Protein AF-A0A1Y3XZ11-F1 (afdb_monomer_lite)

Sequence (233 aa):
MKPHDLPCCIVEDLLPNYIEHLTSQDSDEKIKSHLNHCEHCQKKLLQLQAPIQPVGEPSLNTDAAAVAFFRKAKRKTLWQIWCSVGITLLVCALTVYAVILHQLPFHFTVENLYRLSDGSIYFELQAVAPESNISSISYHDGFGHNDSDYSIHMGYSLYTLLQAKSGAKDTEKRYAFTIPTEIVNQISSSGQLVYRQSQETLVIWDGECTLPAAPESIELQASATASPFSVIG

Secondary structure (DSSP, 8-state):
--S----HHHHHHHHHHHHTT-S-HHHHHHHHHHHHH-HHHHHHHHHHHS---------THHHHHHHHHHHHHHHHHHHHHHHHHHHHHHHHHHHHHHHHHHT----EEEEEEEE-TTS-EEEEEEESS--TT---EEEEEEE-TTSS-EEEEEEE-HHHHHT--TT------EEEEEE-HHHHHHHTTT--EEEEETTEEEEEE-SSS-PPBPPHHHHHHHHH--SSEEEE-

Structure (mmCIF, N/CA/C/O backbone):
data_AF-A0A1Y3XZ11-F1
#
_entry.id   AF-A0A1Y3XZ11-F1
#
loop_
_atom_site.group_PDB
_atom_site.id
_atom_site.type_symbol
_atom_site.label_atom_id
_atom_site.label_alt_id
_atom_site.label_comp_id
_atom_site.label_asym_id
_atom_site.label_entity_id
_atom_site.label_seq_id
_atom_site.pdbx_PDB_ins_code
_atom_site.Cartn_x
_atom_site.Cartn_y
_atom_site.Cartn_z
_atom_site.occupancy
_atom_site.B_iso_or_equiv
_atom_site.auth_seq_id
_atom_site.auth_comp_id
_atom_site.auth_asym_id
_atom_site.auth_atom_id
_atom_site.pdbx_PDB_model_num
ATOM 1 N N . MET A 1 1 ? -58.959 12.828 110.793 1.00 44.97 1 MET A N 1
ATOM 2 C CA . MET A 1 1 ? -57.699 12.723 110.029 1.00 44.97 1 MET A CA 1
ATOM 3 C C . MET A 1 1 ? -56.851 11.619 110.630 1.00 44.97 1 MET A C 1
ATOM 5 O O . MET A 1 1 ? -56.558 11.701 111.816 1.00 44.97 1 MET A O 1
ATOM 9 N N . LYS A 1 2 ? -56.473 10.603 109.846 1.00 43.41 2 LYS A N 1
ATOM 10 C CA . LYS A 1 2 ? -55.315 9.768 110.185 1.00 43.41 2 LYS A CA 1
ATOM 11 C C . LYS A 1 2 ? -54.100 10.403 109.501 1.00 43.41 2 LYS A C 1
ATOM 13 O O . LYS A 1 2 ? -54.183 10.651 108.299 1.00 43.41 2 LYS A O 1
ATOM 18 N N . PRO A 1 3 ? -53.052 10.773 110.247 1.00 49.38 3 PRO A N 1
ATOM 19 C CA . PRO A 1 3 ? -51.856 11.351 109.667 1.00 49.38 3 PRO A CA 1
ATOM 20 C C . PRO A 1 3 ? -51.045 10.216 109.029 1.00 49.38 3 PRO A C 1
ATOM 22 O O . PRO A 1 3 ? -50.999 9.119 109.579 1.00 49.38 3 PRO A O 1
ATOM 25 N N . HIS A 1 4 ? -50.399 10.504 107.901 1.00 53.75 4 HIS A N 1
ATOM 26 C CA . HIS A 1 4 ? -49.436 9.630 107.210 1.00 53.75 4 HIS A CA 1
ATOM 27 C C . HIS A 1 4 ? -50.004 8.582 106.241 1.00 53.75 4 HIS A C 1
ATOM 29 O O . HIS A 1 4 ? -49.643 7.413 106.313 1.00 53.75 4 HIS A O 1
ATOM 35 N N . ASP A 1 5 ? -50.796 9.017 105.262 1.00 66.25 5 ASP A N 1
ATOM 36 C CA . ASP A 1 5 ? -50.870 8.300 103.984 1.00 66.25 5 ASP A CA 1
ATOM 37 C C . ASP A 1 5 ? -50.518 9.290 102.865 1.00 66.25 5 ASP A C 1
ATOM 39 O O . ASP A 1 5 ? -51.101 10.378 102.799 1.00 66.25 5 ASP A O 1
ATOM 43 N N . LEU A 1 6 ? -49.489 8.993 102.064 1.00 73.00 6 LEU A N 1
ATOM 44 C CA . LEU A 1 6 ? -49.119 9.861 100.942 1.00 73.00 6 LEU A CA 1
ATOM 45 C C . LEU A 1 6 ? -50.200 9.778 99.859 1.00 73.00 6 LEU A C 1
ATOM 47 O O . LEU A 1 6 ? -50.715 8.694 99.591 1.00 73.00 6 LEU A O 1
ATOM 51 N N . PRO A 1 7 ? -50.533 10.890 99.187 1.00 82.38 7 PRO A N 1
ATOM 52 C CA . PRO A 1 7 ? -51.416 10.828 98.033 1.00 82.38 7 PRO A CA 1
ATOM 53 C C . PRO A 1 7 ? -50.726 10.068 96.888 1.00 82.38 7 PRO A C 1
ATOM 55 O O . PRO A 1 7 ? -49.531 10.256 96.646 1.00 82.38 7 PRO A O 1
ATOM 58 N N . CYS A 1 8 ? -51.481 9.240 96.157 1.00 83.50 8 CYS A N 1
ATOM 59 C CA . CYS A 1 8 ? -50.936 8.369 95.109 1.00 83.50 8 CYS A CA 1
ATOM 60 C C . CYS A 1 8 ? -50.124 9.126 94.049 1.00 83.50 8 CYS A C 1
ATOM 62 O O . CYS A 1 8 ? -49.121 8.601 93.585 1.00 83.50 8 CYS A O 1
ATOM 64 N N . CYS A 1 9 ? -50.506 10.362 93.701 1.00 82.56 9 CYS A N 1
ATOM 65 C CA . CYS A 1 9 ? -49.757 11.184 92.744 1.00 82.56 9 CYS A CA 1
ATOM 66 C C . CYS A 1 9 ? -48.307 11.429 93.185 1.00 82.56 9 CYS A C 1
ATOM 68 O O . CYS A 1 9 ? -47.393 11.283 92.385 1.00 82.56 9 CYS A O 1
ATOM 70 N N . ILE A 1 10 ? -48.085 11.713 94.473 1.00 84.81 10 ILE A N 1
ATOM 71 C CA . ILE A 1 10 ? -46.736 11.927 95.008 1.00 84.81 10 ILE A CA 1
ATOM 72 C C . ILE A 1 10 ? -45.958 10.610 95.026 1.00 84.81 10 ILE A C 1
ATOM 74 O O . ILE A 1 10 ? -44.771 10.594 94.721 1.00 84.81 10 ILE A O 1
ATOM 78 N N . VAL A 1 11 ? -46.612 9.496 95.365 1.00 85.19 11 VAL A N 1
ATOM 79 C CA . VAL A 1 11 ? -45.953 8.182 95.352 1.00 85.19 11 VAL A CA 1
ATOM 80 C C . VAL A 1 11 ? -45.507 7.825 93.939 1.00 85.19 11 VAL A C 1
ATOM 82 O O . VAL A 1 11 ? -44.370 7.410 93.763 1.00 85.19 11 VAL A O 1
ATOM 85 N N . GLU A 1 12 ? -46.356 8.033 92.936 1.00 84.94 12 GLU A N 1
ATOM 86 C CA . GLU A 1 12 ? -46.049 7.749 91.532 1.00 84.94 12 GLU A CA 1
ATOM 87 C C . GLU A 1 12 ? -44.876 8.558 90.986 1.00 84.94 12 GLU A C 1
ATOM 89 O O . GLU A 1 12 ? -44.028 7.986 90.303 1.00 84.94 12 GLU A O 1
ATOM 94 N N . ASP A 1 13 ? -44.794 9.842 91.331 1.00 85.31 13 ASP A N 1
ATOM 95 C CA . ASP A 1 13 ? -43.676 10.705 90.937 1.00 85.31 13 ASP A CA 1
ATOM 96 C C . ASP A 1 13 ? -42.357 10.276 91.604 1.00 85.31 13 ASP A C 1
ATOM 98 O O . ASP A 1 13 ? -41.277 10.434 91.035 1.00 85.31 13 ASP A O 1
ATOM 102 N N . LEU A 1 14 ? -42.433 9.704 92.811 1.00 87.69 14 LEU A N 1
ATOM 103 C CA . LEU A 1 14 ? -41.272 9.227 93.563 1.00 87.69 14 LEU A CA 1
ATOM 104 C C . LEU A 1 14 ? -40.892 7.770 93.254 1.00 87.69 14 LEU A C 1
ATOM 106 O O . LEU A 1 14 ? -39.789 7.362 93.614 1.00 87.69 14 LEU A O 1
ATOM 110 N N . LEU A 1 15 ? -41.748 6.991 92.579 1.00 88.12 15 LEU A N 1
ATOM 111 C CA . LEU A 1 15 ? -41.496 5.578 92.263 1.00 88.12 15 LEU A CA 1
ATOM 112 C C . LEU A 1 15 ? -40.193 5.339 91.477 1.00 88.12 15 LEU A C 1
ATOM 114 O O . LEU A 1 15 ? -39.473 4.413 91.853 1.00 88.12 15 LEU A O 1
ATOM 118 N N . PRO A 1 16 ? -39.845 6.128 90.436 1.00 83.62 16 PRO A N 1
ATOM 119 C CA . PRO A 1 16 ? -38.575 5.956 89.729 1.00 83.62 16 PRO A CA 1
ATOM 120 C C . PRO A 1 16 ? -37.370 6.126 90.662 1.00 83.62 16 PRO A C 1
ATOM 122 O O . PRO A 1 16 ? -36.513 5.251 90.728 1.00 83.62 16 PRO A O 1
ATOM 125 N N . ASN A 1 17 ? -37.369 7.190 91.474 1.00 85.50 17 ASN A N 1
ATOM 126 C CA . ASN A 1 17 ? -36.301 7.460 92.444 1.00 85.50 17 ASN A CA 1
ATOM 127 C C . ASN A 1 17 ? -36.226 6.381 93.537 1.00 85.50 17 ASN A C 1
ATOM 129 O O . ASN A 1 17 ? -35.138 6.037 93.990 1.00 85.50 17 ASN A O 1
ATOM 133 N N . TYR A 1 18 ? -37.372 5.833 93.953 1.00 85.56 18 TYR A N 1
ATOM 134 C CA . TYR A 1 18 ? -37.452 4.736 94.919 1.00 85.56 18 TYR A CA 1
ATOM 135 C C . TYR A 1 18 ? -36.847 3.432 94.371 1.00 85.56 18 TYR A C 1
ATOM 137 O O . TYR A 1 18 ? -36.130 2.742 95.094 1.00 85.56 18 TYR A O 1
ATOM 145 N N . ILE A 1 19 ? -37.083 3.103 93.092 1.00 84.38 19 ILE A N 1
ATOM 146 C CA . ILE A 1 19 ? -36.477 1.933 92.421 1.00 84.38 19 ILE A CA 1
ATOM 147 C C . ILE A 1 19 ? -34.955 2.095 92.300 1.00 84.38 19 ILE A C 1
ATOM 149 O O . ILE A 1 19 ? -34.222 1.120 92.446 1.00 84.38 19 ILE A O 1
ATOM 153 N N . GLU A 1 20 ? -34.481 3.321 92.082 1.00 82.12 20 GLU A N 1
ATOM 154 C CA . GLU A 1 20 ? -33.054 3.654 92.006 1.00 82.12 20 GLU A CA 1
ATOM 155 C C . GLU A 1 20 ? -32.392 3.854 93.387 1.00 82.12 20 GLU A C 1
ATOM 157 O O . GLU A 1 20 ? -31.204 4.164 93.459 1.00 82.12 20 GLU A O 1
ATOM 162 N N . HIS A 1 21 ? -33.130 3.654 94.490 1.00 82.25 21 HIS A N 1
ATOM 163 C CA . HIS A 1 21 ? -32.672 3.874 95.870 1.00 82.25 21 HIS A CA 1
ATOM 164 C C . HIS A 1 21 ? -32.135 5.295 96.141 1.00 82.25 21 HIS A C 1
ATOM 166 O O . HIS A 1 21 ? -31.231 5.492 96.954 1.00 82.25 21 HIS A O 1
ATOM 172 N N . LEU A 1 22 ? -32.710 6.300 95.476 1.00 84.12 22 LEU A N 1
ATOM 173 C CA . LEU A 1 22 ? -32.352 7.719 95.598 1.00 84.12 22 LEU A CA 1
ATOM 174 C C . LEU A 1 22 ? -33.277 8.501 96.549 1.00 84.12 22 LEU A C 1
ATOM 176 O O . LEU A 1 22 ? -33.222 9.729 96.625 1.00 84.12 22 LEU A O 1
ATOM 180 N N . THR A 1 23 ? -34.140 7.803 97.281 1.00 83.50 23 THR A N 1
ATOM 181 C CA . THR A 1 23 ? -35.057 8.354 98.284 1.00 83.50 23 THR A CA 1
ATOM 182 C C . THR A 1 23 ? -34.459 8.284 99.695 1.00 83.50 23 THR A C 1
ATOM 184 O O . THR A 1 23 ? -33.619 7.443 100.007 1.00 83.50 23 THR A O 1
ATOM 187 N N . SER A 1 24 ? -34.862 9.203 100.580 1.00 84.81 24 SER A N 1
ATOM 188 C CA . SER A 1 24 ? -34.434 9.170 101.986 1.00 84.81 24 SER A CA 1
ATOM 189 C C . SER A 1 24 ? -35.148 8.058 102.760 1.00 84.81 24 SER A C 1
ATOM 191 O O . SER A 1 24 ? -36.279 7.700 102.437 1.00 84.81 24 SER A O 1
ATOM 193 N N . GLN A 1 25 ? -34.539 7.570 103.845 1.00 81.25 25 GLN A N 1
ATOM 194 C CA . GLN A 1 25 ? -35.100 6.486 104.663 1.00 81.25 25 GLN A CA 1
ATOM 195 C C . GLN A 1 25 ? -36.514 6.796 105.206 1.00 81.25 25 GLN A C 1
ATOM 197 O O . GLN A 1 25 ? -37.379 5.925 105.197 1.00 81.25 25 GLN A O 1
ATOM 202 N N . ASP A 1 26 ? -36.781 8.047 105.604 1.00 79.88 26 ASP A N 1
ATOM 203 C CA . ASP A 1 26 ? -38.117 8.487 106.050 1.00 79.88 26 ASP A CA 1
ATOM 204 C C . ASP A 1 26 ? -39.149 8.499 104.902 1.00 79.88 26 ASP A C 1
ATOM 206 O O . ASP A 1 26 ? -40.338 8.264 105.115 1.00 79.88 26 ASP A O 1
ATOM 210 N N . SER A 1 27 ? -38.712 8.737 103.662 1.00 80.31 27 SER A N 1
ATOM 211 C CA . SER A 1 27 ? -39.588 8.673 102.483 1.00 80.31 27 SER A CA 1
ATOM 212 C C . SER A 1 27 ? -39.868 7.223 102.078 1.00 80.31 27 SER A C 1
ATOM 214 O O . SER A 1 27 ? -41.007 6.886 101.756 1.00 80.31 27 SER A O 1
ATOM 216 N N . ASP A 1 28 ? -3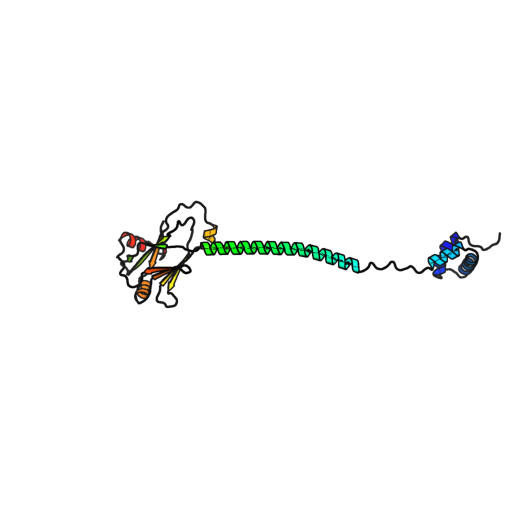8.863 6.349 102.170 1.00 83.94 28 ASP A N 1
ATOM 217 C CA . ASP A 1 28 ? -38.968 4.917 101.869 1.00 83.94 28 ASP A CA 1
ATOM 218 C C . ASP A 1 28 ? -39.998 4.2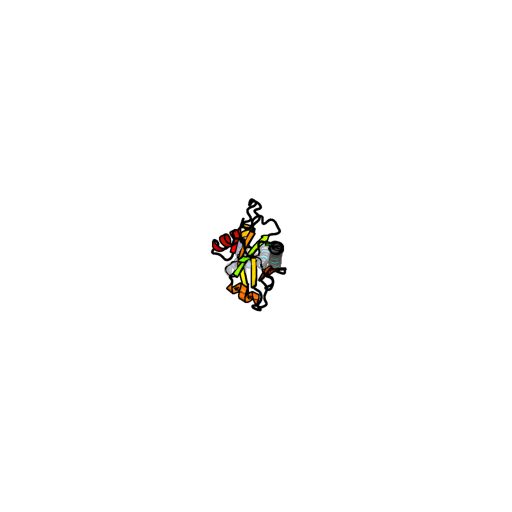02 102.736 1.00 83.94 28 ASP A C 1
ATOM 220 O O . ASP A 1 28 ? -40.804 3.421 102.228 1.00 83.94 28 ASP A O 1
ATOM 224 N N . GLU A 1 29 ? -39.985 4.448 104.048 1.00 83.88 29 GLU A N 1
ATOM 225 C CA . GLU A 1 29 ? -40.930 3.821 104.977 1.00 83.88 29 GLU A CA 1
ATOM 226 C C . GLU A 1 29 ? -42.375 4.196 104.638 1.00 83.88 29 GLU A C 1
ATOM 228 O O . GLU A 1 29 ? -43.272 3.347 104.643 1.00 83.88 29 GLU A O 1
ATOM 233 N N . LYS A 1 30 ? -42.596 5.456 104.255 1.00 84.12 30 LYS A N 1
ATOM 234 C CA . LYS A 1 30 ? -43.923 5.952 103.897 1.00 84.12 30 LYS A CA 1
ATOM 235 C C . LYS A 1 30 ? -44.385 5.436 102.529 1.00 84.12 30 LYS A C 1
ATOM 237 O O . LYS A 1 30 ? -45.546 5.051 102.394 1.00 84.12 30 LYS A O 1
ATOM 242 N N . ILE A 1 31 ? -43.486 5.350 101.544 1.00 85.06 31 ILE A N 1
ATOM 243 C CA . ILE A 1 31 ? -43.769 4.746 100.230 1.00 85.06 31 ILE A CA 1
ATOM 244 C C . ILE A 1 31 ? -44.104 3.254 100.386 1.00 85.06 31 ILE A C 1
ATOM 246 O O . ILE A 1 31 ? -45.101 2.792 99.833 1.00 85.06 31 ILE A O 1
ATOM 250 N N . LYS A 1 32 ? -43.345 2.503 101.199 1.00 84.12 32 LYS A N 1
ATOM 251 C CA . LYS A 1 32 ? -43.622 1.084 101.503 1.00 84.12 32 LYS A CA 1
ATOM 252 C C . LYS A 1 32 ? -44.980 0.890 102.171 1.00 84.12 32 LYS A C 1
ATOM 254 O O . LYS A 1 32 ? -45.730 -0.002 101.780 1.00 84.12 32 LYS A O 1
ATOM 259 N N . SER A 1 33 ? -45.313 1.735 103.148 1.00 82.62 33 SER A N 1
ATOM 260 C CA . SER A 1 33 ? -46.621 1.703 103.810 1.00 82.62 33 SER A CA 1
ATOM 261 C C . SER A 1 33 ? -47.768 1.902 102.810 1.00 82.62 33 SER A C 1
ATOM 263 O O . SER A 1 33 ? -48.748 1.157 102.844 1.00 82.62 33 SER A O 1
ATOM 265 N N . HIS A 1 34 ? -47.617 2.841 101.870 1.00 85.81 34 HIS A N 1
ATOM 266 C CA . HIS A 1 34 ? -48.613 3.100 100.831 1.00 85.81 34 HIS A CA 1
ATOM 267 C C . HIS A 1 34 ? -48.734 1.944 99.824 1.00 85.81 34 HIS A C 1
ATOM 269 O O . HIS A 1 34 ? -49.839 1.515 99.495 1.00 85.81 34 HIS A O 1
ATOM 275 N N . LEU A 1 35 ? -47.608 1.385 99.367 1.00 84.12 35 LEU A N 1
ATOM 276 C CA . LEU A 1 35 ? -47.582 0.250 98.436 1.00 84.12 35 LEU A CA 1
ATOM 277 C C . LEU A 1 35 ? -48.252 -1.009 99.005 1.00 84.12 35 LEU A C 1
ATOM 279 O O . LEU A 1 35 ? -48.844 -1.768 98.243 1.00 84.12 35 LEU A O 1
ATOM 283 N N . ASN A 1 36 ? -48.212 -1.206 100.326 1.00 82.56 36 ASN A N 1
ATOM 284 C CA . ASN A 1 36 ? -48.898 -2.321 100.987 1.00 82.56 36 ASN A CA 1
ATOM 285 C C . ASN A 1 36 ? -50.432 -2.206 100.954 1.00 82.56 36 ASN A C 1
ATOM 287 O O . ASN A 1 36 ? -51.114 -3.218 101.094 1.00 82.56 36 ASN A O 1
ATOM 291 N N . HIS A 1 37 ? -50.976 -0.996 100.789 1.00 78.75 37 HIS A N 1
ATOM 292 C CA . HIS A 1 37 ? -52.419 -0.738 100.846 1.00 78.75 37 HIS A CA 1
ATOM 293 C C . HIS A 1 37 ? -53.011 -0.257 99.508 1.00 78.75 37 HIS A C 1
ATOM 295 O O . HIS A 1 37 ? -54.232 -0.168 99.384 1.00 78.75 37 HIS A O 1
ATOM 301 N N . CYS A 1 38 ? -52.177 0.033 98.501 1.00 84.38 38 CYS A N 1
ATOM 302 C CA . CYS A 1 38 ? -52.597 0.581 97.211 1.00 84.38 38 CYS A CA 1
ATOM 303 C C . CYS A 1 38 ? -52.162 -0.300 96.026 1.00 84.38 38 CYS A C 1
ATOM 305 O O . CYS A 1 38 ? -51.030 -0.224 95.541 1.00 84.38 38 CYS A O 1
ATOM 307 N N . GLU A 1 39 ? -53.104 -1.079 95.482 1.00 81.06 39 GLU A N 1
ATOM 308 C CA . GLU A 1 39 ? -52.868 -1.942 94.311 1.00 81.06 39 GLU A CA 1
ATOM 309 C C . GLU A 1 39 ? -52.471 -1.161 93.045 1.00 81.06 39 GLU A C 1
ATOM 311 O O . GLU A 1 39 ? -51.768 -1.681 92.175 1.00 81.06 39 GLU A O 1
ATOM 316 N N . HIS A 1 40 ? -52.916 0.094 92.916 1.00 82.69 40 HIS A N 1
ATOM 317 C CA . HIS A 1 40 ? -52.613 0.937 91.756 1.00 82.69 40 HIS A CA 1
ATOM 318 C C . HIS A 1 40 ? -51.114 1.255 91.670 1.00 82.69 40 HIS A C 1
ATOM 320 O O . HIS A 1 40 ? -50.475 1.025 90.640 1.00 82.69 40 HIS A O 1
ATOM 326 N N . CYS A 1 41 ? -50.535 1.729 92.775 1.00 83.50 41 CYS A N 1
ATOM 327 C CA . CYS A 1 41 ? -49.113 2.051 92.855 1.00 83.50 41 CYS A CA 1
ATOM 328 C C . CYS A 1 41 ? -48.243 0.78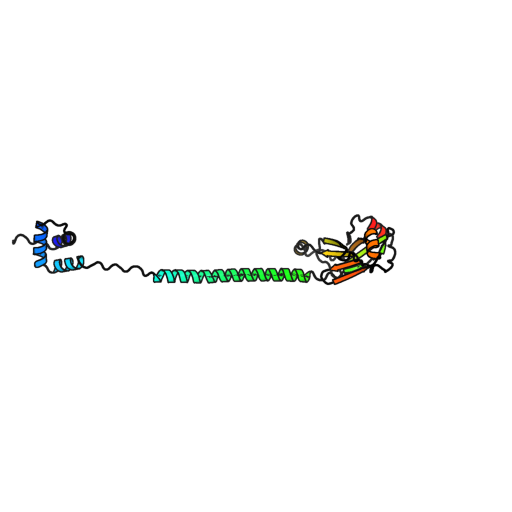8 92.767 1.00 83.50 41 CYS A C 1
ATOM 330 O O . CYS A 1 41 ? -47.176 0.827 92.156 1.00 83.50 41 CYS A O 1
ATOM 332 N N . GLN A 1 42 ? -48.722 -0.354 93.277 1.00 82.81 42 GLN A N 1
ATOM 333 C CA . GLN A 1 42 ? -48.033 -1.640 93.143 1.00 82.81 42 GLN A CA 1
ATOM 334 C C . GLN A 1 42 ? -47.916 -2.092 91.676 1.00 82.81 42 GLN A C 1
ATOM 336 O O . GLN A 1 42 ? -46.847 -2.519 91.241 1.00 82.81 42 GLN A O 1
ATOM 341 N N . LYS A 1 43 ? -48.988 -1.951 90.882 1.00 82.81 43 LYS A N 1
ATOM 342 C CA . LYS A 1 43 ? -48.960 -2.268 89.442 1.00 82.81 43 LYS A CA 1
ATOM 343 C C . LYS A 1 43 ? -47.989 -1.373 88.674 1.00 82.81 43 LYS A C 1
ATOM 345 O O . LYS A 1 43 ? -47.264 -1.874 87.819 1.00 82.81 43 LYS A O 1
ATOM 350 N N . LYS A 1 44 ? -47.938 -0.074 88.991 1.00 82.00 44 LYS A N 1
ATOM 351 C CA . LYS A 1 44 ? -46.977 0.858 88.376 1.00 82.00 44 LYS A CA 1
ATOM 352 C C . LYS A 1 44 ? -45.532 0.515 88.726 1.00 82.00 44 LYS A C 1
ATOM 354 O O . LYS A 1 44 ? -44.689 0.509 87.837 1.00 82.00 44 LYS A O 1
ATOM 359 N N . LEU A 1 45 ? -45.255 0.155 89.979 1.00 83.19 45 LEU A N 1
ATOM 360 C CA . LEU A 1 45 ? -43.927 -0.303 90.389 1.00 83.19 45 LEU A CA 1
ATOM 361 C C . LEU A 1 45 ? -43.489 -1.545 89.594 1.00 83.19 45 LEU A C 1
ATOM 363 O O . LEU A 1 45 ? -42.366 -1.579 89.105 1.00 83.19 45 LEU A O 1
ATOM 367 N N . LEU A 1 46 ? -44.383 -2.516 89.376 1.00 80.00 46 LEU A N 1
ATOM 368 C CA . LEU A 1 46 ? -44.090 -3.697 88.553 1.00 80.00 46 LEU A CA 1
ATOM 369 C C . LEU A 1 46 ? -43.849 -3.359 87.075 1.00 80.00 46 LEU A C 1
ATOM 371 O O . LEU A 1 46 ? -42.998 -3.978 86.445 1.00 80.00 46 LEU A O 1
ATOM 375 N N . GLN A 1 47 ? -44.571 -2.384 86.516 1.00 79.81 47 GLN A N 1
ATOM 376 C CA . GLN A 1 47 ? -44.344 -1.916 85.143 1.00 79.81 47 GLN A CA 1
ATOM 377 C C . GLN A 1 47 ? -42.990 -1.217 84.986 1.00 79.81 47 GLN A C 1
ATOM 379 O O . GLN A 1 47 ? -42.334 -1.400 83.966 1.00 79.81 47 GLN A O 1
ATOM 384 N N . LEU A 1 48 ? -42.571 -0.445 85.991 1.00 76.62 48 LEU A N 1
ATOM 385 C CA . LEU A 1 48 ? -41.278 0.243 86.002 1.00 76.62 48 LEU A CA 1
ATOM 386 C C . LEU A 1 48 ? -40.106 -0.717 86.267 1.00 76.62 48 LEU A C 1
ATOM 388 O O . LEU A 1 48 ? -39.017 -0.505 85.746 1.00 76.62 48 LEU A O 1
ATOM 392 N N . GLN A 1 49 ? -40.324 -1.778 87.050 1.00 73.94 49 GLN A N 1
ATOM 393 C CA . GLN A 1 49 ? -39.335 -2.835 87.305 1.00 73.94 49 GLN A CA 1
ATOM 394 C C . GLN A 1 49 ? -39.278 -3.900 86.203 1.00 73.94 49 GLN A C 1
ATOM 396 O O . GLN A 1 49 ? -38.368 -4.732 86.203 1.00 73.94 49 GLN A O 1
ATOM 401 N N . ALA A 1 50 ? -40.242 -3.910 85.277 1.00 68.38 50 ALA A N 1
ATOM 402 C CA . ALA A 1 50 ? -40.214 -4.819 84.146 1.00 68.38 50 ALA A CA 1
ATOM 403 C C . ALA A 1 50 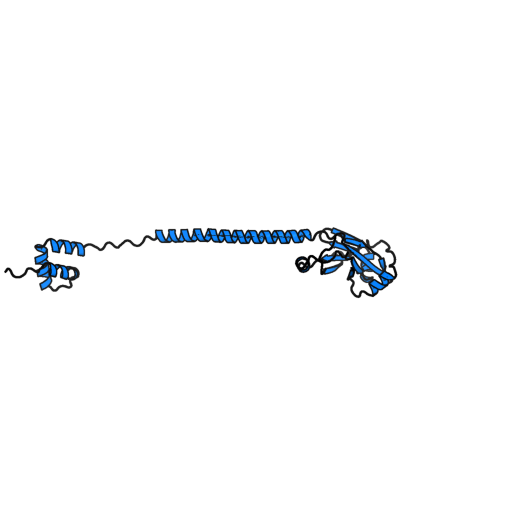? -38.963 -4.518 83.300 1.00 68.38 50 ALA A C 1
ATOM 405 O O . ALA A 1 50 ? -38.785 -3.376 82.871 1.00 68.38 50 ALA A O 1
ATOM 406 N N . PRO A 1 51 ? -38.095 -5.514 83.038 1.00 57.03 51 PRO A N 1
ATOM 407 C CA . PRO A 1 51 ? -36.944 -5.327 82.172 1.00 57.03 51 PRO A CA 1
ATOM 408 C C . PRO A 1 51 ? -37.403 -4.759 80.832 1.00 57.03 51 PRO A C 1
ATOM 410 O O . PRO A 1 51 ? -38.248 -5.356 80.158 1.00 57.03 51 PRO A O 1
ATOM 413 N N . ILE A 1 52 ? -36.848 -3.609 80.452 1.00 52.78 52 ILE A N 1
ATOM 414 C CA . ILE A 1 52 ? -37.004 -3.058 79.110 1.00 52.78 52 ILE A CA 1
ATOM 415 C C . ILE A 1 52 ? -36.487 -4.140 78.164 1.00 52.78 52 ILE A C 1
ATOM 417 O O . ILE A 1 52 ? -35.286 -4.405 78.113 1.00 52.78 52 ILE A O 1
ATOM 421 N N . GLN A 1 53 ? -37.394 -4.819 77.459 1.00 43.84 53 GLN A N 1
ATOM 422 C CA . GLN A 1 53 ? -36.989 -5.723 76.393 1.00 43.84 53 GLN A CA 1
ATOM 423 C C . GLN A 1 53 ? -36.212 -4.872 75.386 1.00 43.84 53 GLN A C 1
ATOM 425 O O . GLN A 1 53 ? -36.760 -3.864 74.925 1.00 43.84 53 GLN A O 1
ATOM 430 N N . PRO A 1 54 ? -34.950 -5.207 75.066 1.00 43.62 54 PRO A N 1
ATOM 431 C CA . PRO A 1 54 ? -34.237 -4.480 74.037 1.00 43.62 54 PRO A CA 1
ATOM 432 C C . PRO A 1 54 ? -35.057 -4.627 72.759 1.00 43.62 54 PRO A C 1
ATOM 434 O O . PRO A 1 54 ? -35.319 -5.740 72.300 1.00 43.62 54 PRO A O 1
ATOM 437 N N . VAL A 1 55 ? -35.521 -3.494 72.230 1.00 45.44 55 VAL A N 1
ATOM 438 C CA . VAL A 1 55 ? -36.076 -3.416 70.881 1.00 45.44 55 VAL A CA 1
ATOM 439 C C . VAL A 1 55 ? -35.037 -4.071 69.983 1.00 45.44 55 VAL A C 1
ATOM 441 O O . VAL A 1 55 ? -33.904 -3.596 69.910 1.00 45.44 55 VAL A O 1
ATOM 444 N N . GLY A 1 56 ? -35.409 -5.224 69.424 1.00 40.75 56 GLY A N 1
ATOM 445 C CA . GLY A 1 56 ? -34.507 -6.096 68.691 1.00 40.75 56 GLY A CA 1
ATOM 446 C C . GLY A 1 56 ? -33.694 -5.302 67.682 1.00 40.75 56 GLY A C 1
ATOM 447 O O . GLY A 1 56 ? -34.236 -4.480 66.940 1.00 40.75 56 GLY A O 1
ATOM 448 N N . GLU A 1 57 ? -32.389 -5.546 67.692 1.00 44.12 57 GLU A N 1
ATOM 449 C CA . GLU A 1 57 ? -31.459 -5.041 66.695 1.00 44.12 57 GLU A CA 1
ATOM 450 C C . GLU A 1 57 ? -32.062 -5.216 65.289 1.00 44.12 57 GLU A C 1
ATOM 452 O O . GLU A 1 57 ? -32.613 -6.284 64.988 1.00 44.12 57 GLU A O 1
ATOM 457 N N . PRO A 1 58 ? -31.998 -4.200 64.409 1.00 42.81 58 PRO A N 1
ATOM 458 C CA . PRO A 1 58 ? -32.468 -4.353 63.043 1.00 42.81 58 PRO A CA 1
ATOM 459 C C . PRO A 1 58 ? -31.673 -5.485 62.391 1.00 42.81 58 PRO A C 1
ATOM 461 O O . PRO A 1 58 ? -30.454 -5.428 62.249 1.00 42.81 58 PRO A O 1
ATOM 464 N N . SER A 1 59 ? -32.378 -6.553 62.026 1.00 43.19 59 SER A N 1
ATOM 465 C CA . SER A 1 59 ? -31.788 -7.768 61.482 1.00 43.19 59 SER A CA 1
ATOM 466 C C . SER A 1 59 ? -30.896 -7.466 60.270 1.00 43.19 59 SER A C 1
ATOM 468 O O . SER A 1 59 ? -31.380 -6.984 59.240 1.00 43.19 59 SER A O 1
ATOM 470 N N . LEU A 1 60 ? -29.619 -7.854 60.369 1.00 48.22 60 LEU A N 1
ATOM 471 C CA . LEU A 1 60 ? -28.566 -7.837 59.334 1.00 48.22 60 LEU A CA 1
ATOM 472 C C . LEU A 1 60 ? -28.968 -8.441 57.967 1.00 48.22 60 LEU A C 1
ATOM 474 O O . LEU A 1 60 ? -28.272 -8.257 56.969 1.00 48.22 60 LEU A O 1
ATOM 478 N N . ASN A 1 61 ? -30.096 -9.150 57.887 1.00 50.09 61 ASN A N 1
ATOM 479 C CA . ASN A 1 61 ? -30.606 -9.749 56.651 1.00 50.09 61 ASN A CA 1
ATOM 480 C C . ASN A 1 61 ? -31.157 -8.724 55.642 1.00 50.09 61 ASN A C 1
ATOM 482 O O . ASN A 1 61 ? -31.176 -8.997 54.440 1.00 50.09 61 ASN A O 1
ATOM 486 N N . THR A 1 62 ? -31.578 -7.543 56.097 1.00 51.91 62 THR A N 1
ATOM 487 C CA . THR A 1 62 ? -32.216 -6.535 55.230 1.00 51.91 62 THR A CA 1
ATOM 488 C C . THR A 1 62 ? -31.191 -5.782 54.374 1.00 51.91 62 THR A C 1
ATOM 490 O O . THR A 1 62 ? -31.427 -5.545 53.186 1.00 51.91 62 THR A O 1
ATOM 493 N N . ASP A 1 63 ? -30.005 -5.510 54.925 1.00 54.19 63 ASP A N 1
ATOM 494 C CA . ASP A 1 63 ? -28.919 -4.828 54.211 1.00 54.19 63 ASP A CA 1
ATOM 495 C C . ASP A 1 63 ? -28.268 -5.717 53.146 1.00 54.19 63 ASP A C 1
ATOM 497 O O . ASP A 1 63 ? -27.997 -5.265 52.032 1.00 54.19 63 ASP A O 1
ATOM 501 N N . ALA A 1 64 ? -28.085 -7.012 53.418 1.00 54.94 64 ALA A N 1
ATOM 502 C CA . ALA A 1 64 ? -27.537 -7.945 52.432 1.00 54.94 64 ALA A CA 1
ATOM 503 C C . ALA A 1 64 ? -28.459 -8.104 51.206 1.00 54.94 64 ALA A C 1
ATOM 505 O O . ALA A 1 64 ? -27.982 -8.171 50.067 1.00 54.94 64 ALA A O 1
ATOM 506 N N . ALA A 1 65 ? -29.779 -8.119 51.422 1.00 57.09 65 ALA A N 1
ATOM 507 C CA . ALA A 1 65 ? -30.774 -8.187 50.355 1.00 57.09 65 ALA A CA 1
ATOM 508 C C . ALA A 1 65 ? -30.833 -6.887 49.534 1.00 57.09 65 ALA A C 1
ATOM 510 O O . ALA A 1 65 ? -30.853 -6.945 48.300 1.00 57.09 65 ALA A O 1
ATOM 511 N N . ALA A 1 66 ? -30.774 -5.723 50.192 1.00 56.12 66 ALA A N 1
ATOM 512 C CA . ALA A 1 66 ? -30.713 -4.425 49.523 1.00 56.12 66 ALA A CA 1
ATOM 513 C C . ALA A 1 66 ? -29.445 -4.299 48.659 1.00 56.12 66 ALA A C 1
ATOM 515 O O . ALA A 1 66 ? -29.524 -4.011 47.462 1.00 56.12 66 ALA A O 1
ATOM 516 N N . VAL A 1 67 ? -28.272 -4.629 49.211 1.00 58.84 67 VAL A N 1
ATOM 517 C CA . VAL A 1 67 ? -26.989 -4.603 48.487 1.00 58.84 67 VAL A CA 1
ATOM 518 C C . VAL A 1 67 ? -26.975 -5.605 47.323 1.00 58.84 67 VAL A C 1
ATOM 520 O O . VAL A 1 67 ? -26.470 -5.296 46.237 1.00 58.84 67 VAL A O 1
ATOM 523 N N . ALA A 1 68 ? -27.578 -6.788 47.486 1.00 58.75 68 ALA A N 1
ATOM 524 C CA . ALA A 1 68 ? -27.717 -7.761 46.403 1.00 58.75 68 ALA A CA 1
ATOM 525 C C . ALA A 1 68 ? -28.620 -7.253 45.264 1.00 58.75 68 ALA A C 1
ATOM 527 O O . ALA A 1 68 ? -28.329 -7.523 44.091 1.00 58.75 68 ALA A O 1
ATOM 528 N N . PHE A 1 69 ? -29.668 -6.488 45.584 1.00 57.69 69 PHE A N 1
ATOM 529 C CA . PHE A 1 69 ? -30.569 -5.887 44.602 1.00 57.69 69 PHE A CA 1
ATOM 530 C C . PHE A 1 69 ? -29.874 -4.778 43.799 1.00 57.69 69 PHE A C 1
ATOM 532 O O . PHE A 1 69 ? -29.891 -4.802 42.563 1.00 57.69 69 PHE A O 1
ATOM 539 N N . PHE A 1 70 ? -29.142 -3.883 44.472 1.00 57.03 70 PHE A N 1
ATOM 540 C CA . PHE A 1 70 ? -28.349 -2.842 43.805 1.00 57.03 70 PHE A CA 1
ATOM 541 C C . PHE A 1 70 ? -27.233 -3.429 42.928 1.00 57.03 70 PHE A C 1
ATOM 543 O O . PHE A 1 70 ? -26.993 -2.955 41.813 1.00 57.03 70 PHE A O 1
ATOM 550 N N . ARG A 1 71 ? -26.588 -4.516 43.372 1.00 54.91 71 ARG A N 1
ATOM 551 C CA . ARG A 1 71 ? -25.567 -5.228 42.585 1.00 54.91 71 ARG A CA 1
ATOM 552 C C . ARG A 1 71 ? -26.151 -5.892 41.335 1.00 54.91 71 ARG A C 1
ATOM 554 O O . ARG A 1 71 ? -25.489 -5.916 40.297 1.00 54.91 71 ARG A O 1
ATOM 561 N N . LYS A 1 72 ? -27.381 -6.414 41.405 1.00 57.44 72 LYS A N 1
ATOM 562 C CA . LYS A 1 72 ? -28.093 -6.995 40.250 1.00 57.44 72 LYS A CA 1
ATOM 563 C C . LYS A 1 72 ? -28.460 -5.935 39.211 1.00 57.44 72 LYS A C 1
ATOM 565 O O . LYS A 1 72 ? -28.279 -6.185 38.021 1.00 57.44 72 LYS A O 1
ATOM 570 N N . ALA A 1 73 ? -28.918 -4.762 39.650 1.00 59.00 73 ALA A N 1
ATOM 571 C CA . ALA A 1 73 ? -29.277 -3.662 38.757 1.00 59.00 73 ALA A CA 1
ATOM 572 C C . ALA A 1 73 ? -28.054 -3.124 37.991 1.00 59.00 73 ALA A C 1
ATOM 574 O O . ALA A 1 73 ? -28.081 -3.064 36.764 1.00 59.00 73 ALA A O 1
ATOM 575 N N . LYS A 1 74 ? -26.937 -2.853 38.686 1.00 57.88 74 LYS A N 1
ATOM 576 C CA . LYS A 1 74 ? -25.710 -2.348 38.040 1.00 57.88 74 LYS A CA 1
ATOM 577 C C . LYS A 1 74 ? -25.076 -3.347 37.071 1.00 57.88 74 LYS A C 1
ATOM 579 O O . LYS A 1 74 ? -24.539 -2.936 36.048 1.00 57.88 74 LYS A O 1
ATOM 584 N N . ARG A 1 75 ? -25.161 -4.657 37.341 1.00 66.69 75 ARG A N 1
ATOM 585 C CA . ARG A 1 75 ? -24.645 -5.689 36.422 1.00 66.69 75 ARG A CA 1
ATOM 586 C C . ARG A 1 75 ? -25.379 -5.706 35.086 1.00 66.69 75 ARG A C 1
ATOM 588 O O . ARG A 1 75 ? -24.718 -5.875 34.072 1.00 66.69 75 ARG A O 1
ATOM 595 N N . LYS A 1 76 ? -26.702 -5.506 35.065 1.00 70.31 76 LYS A N 1
ATOM 596 C CA . LYS A 1 76 ? -27.464 -5.451 33.806 1.00 70.31 76 LYS A CA 1
ATOM 597 C C . LYS A 1 76 ? -27.043 -4.259 32.949 1.00 70.31 76 LYS A C 1
ATOM 599 O O . LYS A 1 76 ? -26.775 -4.440 31.768 1.00 70.31 76 LYS A O 1
ATOM 604 N N . THR A 1 77 ? -26.916 -3.079 33.552 1.00 66.62 77 THR A N 1
ATOM 605 C CA . THR A 1 77 ? -26.506 -1.864 32.834 1.00 66.62 77 THR A CA 1
ATOM 606 C C . THR A 1 77 ? -25.059 -1.954 32.352 1.00 66.62 77 THR A C 1
ATOM 608 O O . THR A 1 77 ? -24.774 -1.621 31.209 1.00 66.62 77 THR A O 1
ATOM 611 N N . LEU A 1 78 ? -24.145 -2.472 33.180 1.00 71.12 78 LEU A N 1
ATOM 612 C CA . LEU A 1 78 ? -22.760 -2.702 32.764 1.00 71.12 78 LEU A CA 1
ATOM 613 C C . LEU A 1 78 ? -22.684 -3.719 31.624 1.00 71.12 78 LEU A C 1
ATOM 615 O O . LEU A 1 78 ? -21.972 -3.482 30.658 1.00 71.12 78 LEU A O 1
ATOM 619 N N . TRP A 1 79 ? -23.443 -4.814 31.689 1.00 78.12 79 TRP A N 1
ATOM 620 C CA . TRP A 1 79 ? -23.468 -5.812 30.619 1.00 78.12 79 TRP A CA 1
ATOM 621 C C . TRP A 1 79 ? -24.013 -5.231 29.308 1.00 78.12 79 TRP A C 1
ATOM 623 O O . TRP A 1 79 ? -23.441 -5.482 28.256 1.00 78.12 79 TRP A O 1
ATOM 633 N N . GLN A 1 80 ? -25.030 -4.365 29.368 1.00 78.31 80 GLN A N 1
ATOM 634 C CA . GLN A 1 80 ? -25.519 -3.622 28.201 1.00 78.31 80 GLN A CA 1
ATOM 635 C C . GLN A 1 80 ? -24.457 -2.683 27.611 1.00 78.31 80 GLN A C 1
ATOM 637 O O . GLN A 1 80 ? -24.300 -2.644 26.393 1.00 78.31 80 GLN A O 1
ATOM 642 N N . ILE A 1 81 ? -23.693 -1.976 28.451 1.00 82.62 81 ILE A N 1
ATOM 643 C CA . ILE A 1 81 ? -22.590 -1.112 28.002 1.00 82.62 81 ILE A CA 1
ATOM 644 C C . ILE A 1 81 ? -21.498 -1.955 27.331 1.00 82.62 81 ILE A C 1
ATOM 646 O O . ILE A 1 81 ? -21.091 -1.642 26.215 1.00 82.62 81 ILE A O 1
ATOM 650 N N . TRP A 1 82 ? -21.083 -3.066 27.942 1.00 86.75 82 TRP A N 1
ATOM 651 C CA . TRP A 1 82 ? -20.099 -3.982 27.357 1.00 86.75 82 TRP A CA 1
ATOM 652 C C . TRP A 1 82 ? -20.579 -4.589 26.036 1.00 86.75 82 TRP A C 1
ATOM 654 O O . TRP A 1 82 ? -19.802 -4.655 25.087 1.00 86.75 82 TRP A O 1
ATOM 664 N N . CYS A 1 83 ? -21.859 -4.957 25.934 1.00 85.81 83 CYS A N 1
ATOM 665 C CA . CYS A 1 83 ? -22.455 -5.394 24.675 1.00 85.81 83 CYS A CA 1
ATOM 666 C C . CYS A 1 83 ? -22.417 -4.283 23.619 1.00 85.81 83 CYS A C 1
ATOM 668 O O . CYS A 1 83 ? -22.017 -4.554 22.493 1.00 85.81 83 CYS A O 1
ATOM 670 N N . SER A 1 84 ? -22.768 -3.039 23.964 1.00 86.56 84 SER A N 1
ATOM 671 C CA . SER A 1 84 ? -22.708 -1.927 23.004 1.00 86.56 84 SER A CA 1
ATOM 672 C C . SER A 1 84 ? -21.283 -1.631 22.538 1.00 86.56 84 SER A C 1
ATOM 674 O O . SER A 1 84 ? -21.058 -1.452 21.347 1.00 86.56 84 SER A O 1
ATOM 676 N N . VAL A 1 85 ? -20.302 -1.659 23.446 1.00 91.69 85 VAL A N 1
ATOM 677 C CA . VAL A 1 85 ? -18.889 -1.446 23.111 1.00 91.69 85 VAL A CA 1
ATOM 678 C C . VAL A 1 85 ? -18.378 -2.584 22.230 1.00 91.69 85 VAL A C 1
ATOM 680 O O . VAL A 1 85 ? -17.708 -2.329 21.234 1.00 91.69 85 VAL A O 1
ATOM 683 N N . GLY A 1 86 ? -18.739 -3.829 22.553 1.00 92.31 86 GLY A N 1
ATOM 684 C CA . GLY A 1 86 ? -18.384 -4.999 21.754 1.00 92.31 86 GLY A CA 1
ATOM 685 C C . GLY A 1 86 ? -18.967 -4.946 20.343 1.00 92.31 86 GLY A C 1
ATOM 686 O O . GLY A 1 86 ? -18.242 -5.185 19.384 1.00 92.31 86 GLY A O 1
ATOM 687 N N . ILE A 1 87 ? -20.243 -4.571 20.202 1.00 91.88 87 ILE A N 1
ATOM 688 C CA . ILE A 1 87 ? -20.895 -4.421 18.893 1.00 91.88 87 ILE A CA 1
ATOM 689 C C . ILE A 1 87 ? -20.223 -3.309 18.085 1.00 91.88 87 ILE A C 1
ATOM 691 O O . ILE A 1 87 ? -19.878 -3.537 16.929 1.00 91.88 87 ILE A O 1
ATOM 695 N N . THR A 1 88 ? -19.981 -2.139 18.680 1.00 92.31 88 THR A N 1
ATOM 696 C CA . THR A 1 88 ? -19.301 -1.031 17.992 1.00 92.31 88 THR A CA 1
ATOM 697 C C . THR A 1 88 ? -17.896 -1.426 17.544 1.00 92.31 88 THR A C 1
ATOM 699 O O . THR A 1 88 ? -17.530 -1.172 16.400 1.00 92.31 88 THR A O 1
ATOM 702 N N . LEU A 1 89 ? -17.119 -2.095 18.402 1.00 93.81 89 LEU A N 1
ATOM 703 C CA . LEU A 1 89 ? -15.780 -2.570 18.050 1.00 93.81 89 LEU A CA 1
ATOM 704 C C . LEU A 1 89 ? -15.827 -3.583 16.900 1.00 93.81 89 LEU A C 1
ATOM 706 O O . LEU A 1 89 ? -15.003 -3.514 15.994 1.00 93.81 89 LEU A O 1
ATOM 710 N N . LEU A 1 90 ? -16.800 -4.495 16.921 1.00 93.81 90 LEU A N 1
ATOM 711 C CA . LEU A 1 90 ? -16.978 -5.508 15.886 1.00 93.81 90 LEU A CA 1
ATOM 712 C C . LEU A 1 90 ? -17.367 -4.865 14.550 1.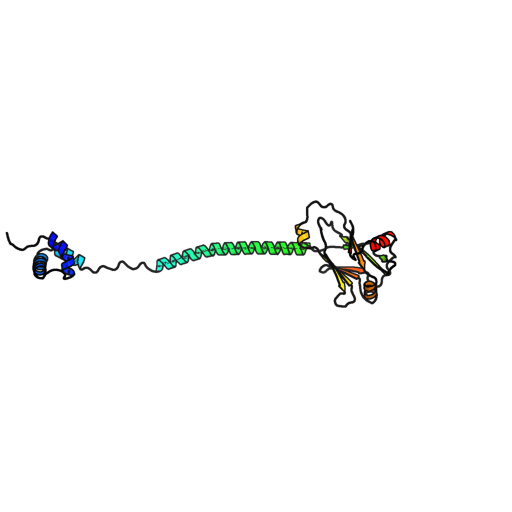00 93.81 90 LEU A C 1
ATOM 714 O O . LEU A 1 90 ? -16.781 -5.203 13.528 1.00 93.81 90 LEU A O 1
ATOM 718 N N . VAL A 1 91 ? -18.277 -3.887 14.554 1.00 93.44 91 VAL A N 1
ATOM 719 C CA . VAL A 1 91 ? -18.628 -3.115 13.352 1.00 93.44 91 VAL A CA 1
ATOM 720 C C . VAL A 1 91 ? -17.407 -2.371 12.814 1.00 93.44 91 VAL A C 1
ATOM 722 O O . VAL A 1 91 ? -17.128 -2.480 11.627 1.00 93.44 91 VAL A O 1
ATOM 725 N N . CYS A 1 92 ? -16.636 -1.687 13.664 1.00 91.38 92 CYS A N 1
ATOM 726 C CA . CYS A 1 92 ? -15.401 -1.021 13.243 1.00 91.38 92 CYS A CA 1
ATOM 727 C C . CYS A 1 92 ? -14.366 -2.004 12.675 1.00 91.38 92 CYS A C 1
ATOM 729 O O . CYS A 1 92 ? -13.712 -1.710 11.680 1.00 91.38 92 CYS A O 1
ATOM 731 N N . ALA A 1 93 ? -14.211 -3.182 13.279 1.00 90.12 93 ALA A N 1
ATOM 732 C CA . ALA A 1 93 ? -13.302 -4.204 12.772 1.00 90.12 93 ALA A CA 1
ATOM 733 C C . ALA A 1 93 ? -13.762 -4.733 11.407 1.00 90.12 93 ALA A C 1
ATOM 735 O O . ALA A 1 93 ? -12.943 -4.876 10.504 1.00 90.12 93 ALA A O 1
ATOM 736 N N . LEU A 1 94 ? -15.066 -4.971 11.232 1.00 90.12 94 LEU A N 1
ATOM 737 C CA . LEU A 1 94 ? -15.641 -5.402 9.959 1.00 90.12 94 LEU A CA 1
ATOM 738 C C . LEU A 1 94 ? -15.527 -4.328 8.878 1.00 90.12 94 LEU A C 1
ATOM 740 O O . LEU A 1 94 ? -15.230 -4.670 7.739 1.00 90.12 94 LEU A O 1
ATOM 744 N N . THR A 1 95 ? -15.732 -3.049 9.202 1.00 85.00 95 THR A N 1
ATOM 745 C CA . THR A 1 95 ? -15.578 -1.966 8.222 1.00 85.00 95 THR A CA 1
ATOM 746 C C . THR A 1 95 ? -14.124 -1.797 7.814 1.00 85.00 95 THR A C 1
ATOM 748 O O . THR A 1 95 ? -13.850 -1.710 6.624 1.00 85.00 95 THR A O 1
ATOM 751 N N . VAL A 1 96 ? -13.182 -1.824 8.761 1.00 83.50 96 VAL A N 1
ATOM 752 C CA . VAL A 1 96 ? -11.743 -1.792 8.456 1.00 83.50 96 VAL A CA 1
ATOM 753 C C . VAL A 1 96 ? -11.344 -3.004 7.617 1.00 83.50 96 VAL A C 1
ATOM 755 O O . VAL A 1 96 ? -10.663 -2.846 6.610 1.00 83.50 96 VAL A O 1
ATOM 758 N N . TYR A 1 97 ? -11.809 -4.200 7.977 1.00 82.44 97 TYR A N 1
ATOM 759 C CA . TYR A 1 97 ? -11.558 -5.417 7.210 1.00 82.44 97 TYR A CA 1
ATOM 760 C C . TYR A 1 97 ? -12.134 -5.329 5.791 1.00 82.44 97 TYR A C 1
ATOM 762 O O . TYR A 1 97 ? -11.435 -5.637 4.832 1.00 82.44 97 TYR A O 1
ATOM 770 N N . ALA A 1 98 ? -13.366 -4.841 5.638 1.00 75.56 98 ALA A N 1
ATOM 771 C CA . ALA A 1 98 ? -13.985 -4.630 4.336 1.00 75.56 98 ALA A CA 1
ATOM 772 C C . ALA A 1 98 ? -13.228 -3.585 3.507 1.00 75.56 98 ALA A C 1
ATOM 774 O O . ALA A 1 98 ? -13.003 -3.817 2.328 1.00 75.56 98 ALA A O 1
ATOM 775 N N . VAL A 1 99 ? -12.776 -2.476 4.107 1.00 70.12 99 VAL A N 1
ATOM 776 C CA . VAL A 1 99 ? -11.934 -1.484 3.420 1.00 70.12 99 VAL A CA 1
ATOM 777 C C . VAL A 1 99 ? -10.624 -2.119 2.961 1.00 70.12 99 VAL A C 1
ATOM 779 O O . VAL A 1 99 ? -10.258 -1.944 1.807 1.00 70.12 99 VAL A O 1
ATOM 782 N N . ILE A 1 100 ? -9.950 -2.898 3.812 1.00 68.00 100 ILE A N 1
ATOM 783 C CA . ILE A 1 100 ? -8.711 -3.605 3.452 1.00 68.00 100 ILE A CA 1
ATOM 784 C C . ILE A 1 100 ? -8.953 -4.608 2.316 1.00 68.00 100 ILE A C 1
ATOM 786 O O . ILE A 1 100 ? -8.146 -4.689 1.398 1.00 68.00 100 ILE A O 1
ATOM 790 N N . LEU A 1 101 ? -10.065 -5.345 2.335 1.00 61.72 101 LEU A N 1
ATOM 791 C CA . LEU A 1 101 ? -10.415 -6.266 1.252 1.00 61.72 101 LEU A CA 1
ATOM 792 C C . LEU A 1 101 ? -10.799 -5.540 -0.044 1.00 61.72 101 LEU A C 1
ATOM 794 O O . LEU A 1 101 ? -10.449 -6.007 -1.119 1.00 61.72 101 LEU A O 1
ATOM 798 N N . HIS A 1 102 ? -11.473 -4.392 0.043 1.00 57.12 102 HIS A N 1
ATOM 799 C CA . HIS A 1 102 ? -11.800 -3.551 -1.113 1.00 57.12 102 HIS A CA 1
ATOM 800 C C . HIS A 1 102 ? -10.576 -2.836 -1.709 1.00 57.12 102 HIS A C 1
ATOM 802 O O . HIS A 1 102 ? -10.669 -2.321 -2.818 1.00 57.12 102 HIS A O 1
ATOM 808 N N . GLN A 1 103 ? -9.429 -2.811 -1.019 1.00 58.50 103 GLN A N 1
ATOM 809 C CA . GLN A 1 103 ? -8.149 -2.371 -1.596 1.00 58.50 103 GLN A CA 1
ATOM 810 C C . GLN A 1 103 ? -7.552 -3.395 -2.588 1.00 58.50 103 GLN A C 1
ATOM 812 O O . GLN A 1 103 ? -6.455 -3.167 -3.093 1.00 58.50 103 GLN A O 1
ATOM 817 N N . LEU A 1 104 ? -8.236 -4.510 -2.872 1.00 54.03 104 LEU A N 1
ATOM 818 C CA . LEU A 1 104 ? -7.827 -5.531 -3.842 1.00 54.03 104 LEU A CA 1
ATOM 819 C C . LEU A 1 104 ? -8.879 -5.630 -4.958 1.00 54.03 104 LEU A C 1
ATOM 821 O O . LEU A 1 104 ? -10.054 -5.781 -4.613 1.00 54.03 104 LEU A O 1
ATOM 825 N N . PRO A 1 105 ? -8.533 -5.609 -6.262 1.00 52.56 105 PRO A N 1
ATOM 826 C CA . PRO A 1 105 ? -7.209 -5.575 -6.901 1.00 52.56 105 PRO A CA 1
ATOM 827 C C . PRO A 1 105 ? -7.004 -4.311 -7.767 1.00 52.56 105 PRO A C 1
ATOM 829 O O . PRO A 1 105 ? -7.859 -3.957 -8.583 1.00 52.56 105 PRO A O 1
ATOM 832 N N . PHE A 1 106 ? -5.855 -3.639 -7.659 1.00 60.38 106 PHE A N 1
ATOM 833 C CA . PHE A 1 106 ? -5.453 -2.701 -8.709 1.00 60.38 106 PHE A CA 1
ATOM 834 C C . PHE A 1 106 ? -4.844 -3.511 -9.841 1.00 60.38 106 PHE A C 1
ATOM 836 O O . PHE A 1 106 ? -3.641 -3.757 -9.893 1.00 60.38 106 PHE A O 1
ATOM 843 N N . HIS A 1 107 ? -5.706 -3.948 -10.753 1.00 66.50 107 HIS A N 1
ATOM 844 C CA . HIS A 1 107 ? -5.239 -4.436 -12.035 1.00 66.50 107 HIS A CA 1
ATOM 845 C C . HIS A 1 107 ? -4.650 -3.250 -12.794 1.00 66.50 107 HIS A C 1
ATOM 847 O O . HIS A 1 107 ? -5.368 -2.324 -13.175 1.00 66.50 107 HIS A O 1
ATOM 853 N N . PHE A 1 108 ? -3.336 -3.281 -12.970 1.00 77.88 108 PHE A N 1
ATOM 854 C CA . PHE A 1 108 ? -2.630 -2.394 -13.876 1.00 77.88 108 PHE A CA 1
ATOM 855 C C . PHE A 1 108 ? -2.340 -3.131 -15.175 1.00 77.88 108 PHE A C 1
ATOM 857 O O . PHE A 1 108 ? -2.001 -4.317 -15.171 1.00 77.88 108 PHE A O 1
ATOM 864 N N . THR A 1 109 ? -2.444 -2.414 -16.281 1.00 82.38 109 THR A N 1
ATOM 865 C CA . THR A 1 109 ? -1.865 -2.820 -17.558 1.00 82.38 109 THR A CA 1
ATOM 866 C C . THR A 1 109 ? -0.591 -2.030 -17.792 1.00 82.38 109 THR A C 1
ATOM 868 O O . THR A 1 109 ? -0.509 -0.845 -17.466 1.00 82.38 109 THR A O 1
ATOM 871 N N . VAL A 1 110 ? 0.421 -2.710 -18.328 1.00 88.12 110 VAL A N 1
ATOM 872 C CA . VAL A 1 110 ? 1.660 -2.065 -18.759 1.00 88.12 110 VAL A CA 1
ATOM 873 C C . VAL A 1 110 ? 1.434 -1.501 -20.154 1.00 88.12 110 VAL A C 1
ATOM 875 O O . VAL A 1 110 ? 1.112 -2.247 -21.079 1.00 88.12 110 VAL A O 1
ATOM 878 N N . GLU A 1 111 ? 1.629 -0.200 -20.303 1.00 88.50 111 GLU A N 1
ATOM 879 C CA . GLU A 1 111 ? 1.648 0.499 -21.582 1.00 88.50 111 GLU A CA 1
ATOM 880 C C . GLU A 1 111 ? 3.013 1.158 -21.809 1.00 88.50 111 GLU A C 1
ATOM 882 O O . GLU A 1 111 ? 3.801 1.337 -20.879 1.00 88.50 111 GLU A O 1
ATOM 887 N N . ASN A 1 112 ? 3.299 1.523 -23.063 1.00 89.00 112 ASN A N 1
ATOM 888 C CA . ASN A 1 112 ? 4.464 2.338 -23.429 1.00 89.00 112 ASN A CA 1
ATOM 889 C C . ASN A 1 112 ? 5.801 1.829 -22.851 1.00 89.00 112 ASN A C 1
ATOM 891 O O . ASN A 1 112 ? 6.602 2.607 -22.338 1.00 89.00 112 ASN A O 1
ATOM 895 N N . LEU A 1 113 ? 6.040 0.516 -22.937 1.00 92.56 113 LEU A N 1
ATOM 896 C CA . LEU A 1 113 ? 7.280 -0.118 -22.489 1.00 92.56 113 LEU A CA 1
ATOM 897 C C . LEU A 1 113 ? 8.389 0.055 -23.536 1.00 92.56 113 LEU A C 1
ATOM 899 O O . LEU A 1 113 ? 8.345 -0.552 -24.610 1.00 92.56 113 LEU A O 1
ATOM 903 N N . TYR A 1 114 ? 9.400 0.853 -23.202 1.00 93.25 114 TYR A N 1
ATOM 904 C CA . TYR A 1 114 ? 10.500 1.205 -24.097 1.00 93.25 114 TYR A CA 1
ATOM 905 C C . TYR A 1 114 ? 11.860 1.151 -23.403 1.00 93.25 114 TYR A C 1
ATOM 907 O O . TYR A 1 114 ? 11.977 1.296 -22.185 1.00 93.25 114 TYR A O 1
ATOM 915 N N . ARG A 1 115 ? 12.911 1.007 -24.215 1.00 92.81 115 ARG A N 1
ATOM 916 C CA . ARG A 1 115 ? 14.295 1.240 -23.801 1.00 92.81 115 ARG A CA 1
ATOM 917 C C . ARG A 1 115 ? 14.751 2.616 -24.269 1.00 92.81 115 ARG A C 1
ATOM 919 O O . ARG A 1 115 ? 14.639 2.926 -25.457 1.00 92.81 115 ARG A O 1
ATOM 926 N N . LEU A 1 116 ? 15.264 3.410 -23.337 1.00 92.06 116 LEU A N 1
ATOM 927 C CA . LEU A 1 116 ? 15.811 4.732 -23.614 1.00 92.06 116 LEU A CA 1
ATOM 928 C C . LEU A 1 116 ? 17.225 4.640 -24.191 1.00 92.06 116 LEU A C 1
ATOM 930 O O . LEU A 1 116 ? 17.926 3.631 -24.054 1.00 92.06 116 LEU A O 1
ATOM 934 N N . SER A 1 117 ? 17.647 5.733 -24.817 1.00 90.25 117 SER A N 1
ATOM 935 C CA . SER A 1 117 ? 18.978 5.920 -25.396 1.00 90.25 117 SER A CA 1
ATOM 936 C C . SER A 1 117 ? 20.136 5.771 -24.394 1.00 90.25 117 SER A C 1
ATOM 938 O O . SER A 1 117 ? 21.226 5.345 -24.780 1.00 90.25 117 SER A O 1
ATOM 940 N N . ASP A 1 118 ? 19.902 6.058 -23.113 1.00 88.88 118 ASP A N 1
ATOM 941 C CA . ASP A 1 118 ? 20.853 5.894 -22.002 1.00 88.88 118 ASP A CA 1
ATOM 942 C C . ASP A 1 118 ? 20.909 4.452 -21.442 1.00 88.88 118 ASP A C 1
ATOM 944 O O . ASP A 1 118 ? 21.746 4.129 -20.595 1.00 88.88 118 ASP A O 1
ATOM 948 N N . GLY A 1 119 ? 20.039 3.565 -21.931 1.00 86.88 119 GLY A N 1
ATOM 949 C CA . GLY A 1 119 ? 19.909 2.183 -21.479 1.00 86.88 119 GLY A CA 1
ATOM 950 C C . GLY A 1 119 ? 18.899 1.965 -20.349 1.00 86.88 119 GLY A C 1
ATOM 951 O O . GLY A 1 119 ? 18.683 0.806 -19.988 1.00 86.88 119 GLY A O 1
ATOM 952 N N . SER A 1 120 ? 18.268 3.024 -19.836 1.00 91.44 120 SER A N 1
ATOM 953 C CA . SER A 1 120 ? 17.178 2.964 -18.857 1.00 91.44 120 SER A CA 1
ATOM 954 C C . SER A 1 120 ? 15.903 2.368 -19.475 1.00 91.44 120 SER A C 1
ATOM 956 O O . SER A 1 120 ? 15.719 2.369 -20.697 1.00 91.44 120 SER A O 1
ATOM 958 N N . ILE A 1 121 ? 15.006 1.841 -18.639 1.00 92.38 121 ILE A N 1
ATOM 959 C CA . ILE A 1 121 ? 13.698 1.321 -19.078 1.00 92.38 121 ILE A CA 1
ATOM 960 C C . ILE A 1 121 ? 12.606 2.298 -18.660 1.00 92.38 121 ILE A C 1
ATOM 962 O O . ILE A 1 121 ? 12.537 2.688 -17.496 1.00 92.38 121 ILE A O 1
ATOM 966 N N . TYR A 1 122 ? 11.732 2.646 -19.600 1.00 93.25 122 TYR A N 1
ATOM 967 C CA . TYR A 1 122 ? 10.536 3.441 -19.347 1.00 93.25 122 TYR A CA 1
ATOM 968 C C . TYR A 1 122 ? 9.286 2.604 -19.560 1.00 93.25 122 TYR A C 1
ATOM 970 O O . TYR A 1 122 ? 9.217 1.823 -20.509 1.00 93.25 122 TYR A O 1
ATOM 978 N N . PHE A 1 123 ? 8.302 2.779 -18.687 1.00 92.31 123 PHE A N 1
ATOM 979 C CA . PHE A 1 123 ? 6.984 2.179 -18.844 1.00 92.31 123 PHE A CA 1
ATOM 980 C C . PHE A 1 123 ? 5.920 3.000 -18.126 1.00 92.31 123 PHE A C 1
ATOM 982 O O . PHE A 1 123 ? 6.200 3.741 -17.179 1.00 92.31 123 PHE A O 1
ATOM 989 N N . GLU A 1 124 ? 4.679 2.827 -18.563 1.00 91.19 124 GLU A N 1
ATOM 990 C CA . GLU A 1 124 ? 3.506 3.415 -17.937 1.00 91.19 124 GLU A CA 1
ATOM 991 C C . GLU A 1 124 ? 2.619 2.306 -17.361 1.00 91.19 124 GLU A C 1
ATOM 993 O O . GLU A 1 124 ? 2.373 1.288 -18.005 1.00 91.19 124 GLU A O 1
ATOM 998 N N . LEU A 1 125 ? 2.127 2.495 -16.139 1.00 87.94 125 LEU A N 1
ATOM 999 C CA . LEU A 1 125 ? 1.078 1.662 -15.560 1.00 87.94 125 LEU A CA 1
ATOM 1000 C C . LEU A 1 125 ? -0.248 2.408 -15.644 1.00 87.94 125 LEU A C 1
ATOM 1002 O O . LEU A 1 125 ? -0.381 3.518 -15.123 1.00 87.94 125 LEU A O 1
ATOM 1006 N N . GLN A 1 126 ? -1.234 1.784 -16.276 1.00 83.44 126 GLN A N 1
ATOM 1007 C CA . GLN A 1 126 ? -2.588 2.310 -16.387 1.00 83.44 126 GLN A CA 1
ATOM 1008 C C . GLN A 1 126 ? -3.547 1.450 -15.567 1.00 83.44 126 GLN A C 1
ATOM 1010 O O . GLN A 1 126 ? -3.521 0.222 -15.653 1.00 83.44 126 GLN A O 1
ATOM 1015 N N . ALA A 1 127 ? -4.371 2.084 -14.735 1.00 76.12 127 ALA A N 1
ATOM 1016 C CA . ALA A 1 127 ? -5.363 1.369 -13.944 1.00 76.12 127 ALA A CA 1
ATOM 1017 C C . ALA A 1 127 ? -6.516 0.883 -14.836 1.00 76.12 127 ALA A C 1
ATOM 1019 O O . ALA A 1 127 ? -7.117 1.663 -15.568 1.00 76.12 127 ALA A O 1
ATOM 1020 N N . VAL A 1 128 ? -6.862 -0.403 -14.735 1.00 66.94 128 VAL A N 1
ATOM 1021 C CA . VAL A 1 128 ? -7.932 -1.042 -15.527 1.00 66.94 128 VAL A CA 1
ATOM 1022 C C . VAL A 1 128 ? -9.339 -0.628 -15.056 1.00 66.94 128 VAL A C 1
ATOM 1024 O O . VAL A 1 128 ? -10.323 -0.837 -15.764 1.00 66.94 128 VAL A O 1
ATOM 1027 N N . ALA A 1 129 ? -9.463 -0.024 -13.870 1.00 61.62 129 ALA A N 1
ATOM 1028 C CA . ALA A 1 129 ? -10.728 0.442 -13.301 1.00 61.62 129 ALA A CA 1
ATOM 1029 C C . ALA A 1 129 ? -10.710 1.964 -13.049 1.00 61.62 129 ALA A C 1
ATOM 1031 O O . ALA A 1 129 ? -9.656 2.503 -12.712 1.00 61.62 129 ALA A O 1
ATOM 1032 N N . PRO A 1 130 ? -11.864 2.657 -13.160 1.00 55.97 130 PRO A N 1
ATOM 1033 C CA . PRO A 1 130 ? -11.947 4.104 -12.972 1.00 55.97 130 PRO A CA 1
ATOM 1034 C C . PRO A 1 130 ? -11.494 4.520 -11.567 1.00 55.97 130 PRO A C 1
ATOM 1036 O O . PRO A 1 130 ? -12.128 4.206 -10.553 1.00 55.97 130 PRO A O 1
ATOM 1039 N N . GLU A 1 131 ? -10.384 5.255 -11.511 1.00 55.47 131 GLU A N 1
ATOM 1040 C CA . GLU A 1 131 ? -9.776 5.783 -10.291 1.00 55.47 131 GLU A CA 1
ATOM 1041 C C . GLU A 1 131 ? -10.501 7.040 -9.793 1.00 55.47 131 GLU A C 1
ATOM 1043 O O . GLU A 1 131 ? -9.930 8.132 -9.665 1.00 55.47 131 GLU A O 1
ATOM 1048 N N . SER A 1 132 ? -11.785 6.901 -9.469 1.00 51.12 132 SER A N 1
ATOM 1049 C CA . SER A 1 132 ? -12.498 8.000 -8.834 1.00 51.12 132 SER A CA 1
ATOM 1050 C C . SER A 1 132 ? -11.923 8.228 -7.426 1.00 51.12 132 SER A C 1
ATOM 1052 O O . SER A 1 132 ? -12.106 7.433 -6.505 1.00 51.12 132 SER A O 1
ATOM 1054 N N . ASN A 1 133 ? -11.248 9.370 -7.252 1.00 55.28 133 ASN A N 1
ATOM 1055 C CA . ASN A 1 133 ? -10.880 9.986 -5.965 1.00 55.28 133 ASN A CA 1
ATOM 1056 C C . ASN A 1 133 ? -9.548 9.597 -5.296 1.00 55.28 133 ASN A C 1
ATOM 1058 O O . ASN A 1 133 ? -9.379 9.815 -4.096 1.00 55.28 133 ASN A O 1
ATOM 1062 N N . ILE A 1 134 ? -8.561 9.123 -6.049 1.00 59.75 134 ILE A N 1
ATOM 1063 C CA . ILE A 1 134 ? -7.195 8.954 -5.528 1.00 59.75 134 ILE A CA 1
ATOM 1064 C C . ILE A 1 134 ? -6.440 10.290 -5.587 1.00 59.75 134 ILE A C 1
ATOM 1066 O O . ILE A 1 134 ? -6.194 10.810 -6.671 1.00 59.75 134 ILE A O 1
ATOM 1070 N N . SER A 1 135 ? -6.046 10.868 -4.451 1.00 57.84 135 SER A N 1
ATOM 1071 C CA . SER A 1 135 ? -5.285 12.133 -4.426 1.00 57.84 135 SER A CA 1
ATOM 1072 C C . SER A 1 135 ? -3.773 11.952 -4.281 1.00 57.84 135 SER A C 1
ATOM 1074 O O . SER A 1 135 ? -3.018 12.815 -4.720 1.00 57.84 135 SER A O 1
ATOM 1076 N N . SER A 1 136 ? -3.318 10.844 -3.693 1.00 63.19 136 SER A N 1
ATOM 1077 C CA . SER A 1 136 ? -1.891 10.538 -3.575 1.00 63.19 136 SER A CA 1
ATOM 1078 C C . SER A 1 136 ? -1.648 9.038 -3.487 1.00 63.19 136 SER A C 1
ATOM 1080 O O . SER A 1 136 ? -2.322 8.350 -2.715 1.00 63.19 136 SER A O 1
ATOM 1082 N N . ILE A 1 137 ? -0.634 8.571 -4.204 1.00 72.69 137 ILE A N 1
ATOM 1083 C CA . ILE A 1 137 ? -0.115 7.207 -4.131 1.00 72.69 137 ILE A CA 1
ATOM 1084 C C . ILE A 1 137 ? 1.297 7.266 -3.565 1.00 72.69 137 ILE A C 1
ATOM 1086 O O . ILE A 1 137 ? 2.083 8.142 -3.919 1.00 72.69 137 ILE A O 1
ATOM 1090 N N . SER A 1 138 ? 1.603 6.335 -2.672 1.00 75.25 138 SER A N 1
ATOM 1091 C CA . SER A 1 138 ? 2.971 6.022 -2.279 1.00 75.25 138 SER A CA 1
ATOM 1092 C C . SER A 1 138 ? 3.490 4.897 -3.163 1.00 75.25 138 SER A C 1
ATOM 1094 O O . SER A 1 138 ? 2.775 3.911 -3.357 1.00 75.25 138 SER A O 1
ATOM 1096 N N . TYR A 1 139 ? 4.725 5.012 -3.644 1.00 82.94 139 TYR A N 1
ATOM 1097 C CA . TYR A 1 139 ? 5.434 3.900 -4.264 1.00 82.94 139 TYR A CA 1
ATOM 1098 C C . TYR A 1 139 ? 6.717 3.601 -3.485 1.00 82.94 139 TYR A C 1
ATOM 1100 O O . TYR A 1 139 ? 7.294 4.484 -2.846 1.00 82.94 139 TYR A O 1
ATOM 1108 N N . HIS A 1 140 ? 7.125 2.342 -3.516 1.00 84.25 140 HIS A N 1
ATOM 1109 C CA . HIS A 1 140 ? 8.420 1.884 -3.047 1.00 84.25 140 HIS A CA 1
ATOM 1110 C C . HIS A 1 140 ? 8.908 0.784 -3.980 1.00 84.25 140 HIS A C 1
ATOM 1112 O O . HIS A 1 140 ? 8.131 -0.069 -4.411 1.00 84.25 140 HIS A O 1
ATOM 1118 N N . ASP A 1 141 ? 10.188 0.821 -4.288 1.00 88.88 141 ASP A N 1
ATOM 1119 C CA . ASP A 1 141 ? 10.857 -0.043 -5.235 1.00 88.88 141 ASP A CA 1
ATOM 1120 C C . ASP A 1 141 ? 12.148 -0.599 -4.628 1.00 88.88 141 ASP A C 1
ATOM 1122 O O . ASP A 1 141 ? 12.776 0.002 -3.752 1.00 88.88 141 ASP A O 1
ATOM 1126 N N . GLY A 1 142 ? 12.529 -1.796 -5.061 1.00 88.44 142 GLY A N 1
ATOM 1127 C CA . GLY A 1 142 ? 13.732 -2.442 -4.560 1.00 88.44 142 GLY A CA 1
ATOM 1128 C C . GLY A 1 142 ? 13.888 -3.876 -5.030 1.00 88.44 142 GLY A C 1
ATOM 1129 O O . GLY A 1 142 ? 12.951 -4.496 -5.544 1.00 88.44 142 GLY A O 1
ATOM 1130 N N . PHE A 1 143 ? 15.089 -4.407 -4.825 1.00 87.69 143 PHE A N 1
ATOM 1131 C CA . PHE A 1 143 ? 15.390 -5.801 -5.103 1.00 87.69 143 PHE A CA 1
ATOM 1132 C C . PHE A 1 143 ? 14.705 -6.728 -4.099 1.00 87.69 143 PHE A C 1
ATOM 1134 O O . PHE A 1 143 ? 14.626 -6.458 -2.897 1.00 87.69 143 PHE A O 1
ATOM 1141 N N . GLY A 1 144 ? 14.187 -7.839 -4.614 1.00 79.88 144 GLY A N 1
ATOM 1142 C CA . GLY A 1 144 ? 13.628 -8.911 -3.812 1.00 79.88 144 GLY A CA 1
ATOM 1143 C C . GLY A 1 144 ? 14.696 -9.627 -2.983 1.00 79.88 144 GLY A C 1
ATOM 1144 O O . GLY A 1 144 ? 15.893 -9.417 -3.131 1.00 79.88 144 GLY A O 1
ATOM 1145 N N . HIS A 1 145 ? 14.256 -10.550 -2.127 1.00 71.62 145 HIS A N 1
ATOM 1146 C CA . HIS A 1 145 ? 15.134 -11.261 -1.189 1.00 71.62 145 HIS A CA 1
ATOM 1147 C C . HIS A 1 145 ? 16.283 -12.051 -1.850 1.00 71.62 145 HIS A C 1
ATOM 1149 O O . HIS A 1 145 ? 17.293 -12.307 -1.202 1.00 71.62 145 HIS A O 1
ATOM 1155 N N . ASN A 1 146 ? 16.132 -12.420 -3.125 1.00 71.31 146 ASN A N 1
ATOM 1156 C CA . ASN A 1 146 ? 17.132 -13.162 -3.896 1.00 71.31 146 ASN A CA 1
ATOM 1157 C C . ASN A 1 146 ? 18.032 -12.259 -4.760 1.00 71.31 146 ASN A C 1
ATOM 1159 O O . ASN A 1 146 ? 18.837 -12.788 -5.517 1.00 71.31 146 ASN A O 1
ATOM 1163 N N . ASP A 1 147 ? 17.866 -10.932 -4.687 1.00 72.81 147 ASP A N 1
ATOM 1164 C CA . ASP A 1 147 ? 18.604 -9.912 -5.457 1.00 72.81 147 ASP A CA 1
ATOM 1165 C C . ASP A 1 147 ? 18.523 -10.046 -6.994 1.00 72.81 147 ASP A C 1
ATOM 1167 O O . ASP A 1 147 ? 19.182 -9.320 -7.730 1.00 72.81 147 ASP A O 1
ATOM 1171 N N . SER A 1 148 ? 17.693 -10.965 -7.497 1.00 80.38 148 SER A N 1
ATOM 1172 C CA . SER A 1 148 ? 17.438 -11.156 -8.925 1.00 80.38 148 SER A CA 1
ATOM 1173 C C . SER A 1 148 ? 16.334 -10.222 -9.413 1.00 80.38 148 SER A C 1
ATOM 1175 O O . SER A 1 148 ? 16.504 -9.490 -10.381 1.00 80.38 148 SER A O 1
ATOM 1177 N N . ASP A 1 149 ? 15.197 -10.219 -8.721 1.00 86.69 149 ASP A N 1
ATOM 1178 C CA . ASP A 1 149 ? 13.995 -9.538 -9.192 1.00 86.69 149 ASP A CA 1
ATOM 1179 C C . ASP A 1 149 ? 13.919 -8.134 -8.615 1.00 86.69 149 ASP A C 1
ATOM 1181 O O . ASP A 1 149 ? 14.045 -7.946 -7.403 1.00 86.69 149 ASP A O 1
ATOM 1185 N N . TYR A 1 150 ? 13.616 -7.162 -9.465 1.00 89.69 150 TYR A N 1
ATOM 1186 C CA . TYR A 1 150 ? 13.307 -5.814 -9.022 1.00 89.69 150 TYR A CA 1
ATOM 1187 C C . TYR A 1 150 ? 11.798 -5.647 -8.919 1.00 89.69 150 TYR A C 1
ATOM 1189 O O . TYR A 1 150 ? 11.065 -5.830 -9.893 1.00 89.69 150 TYR A O 1
ATOM 1197 N N . SER A 1 151 ? 11.332 -5.324 -7.718 1.00 89.50 151 SER A N 1
ATOM 1198 C CA . SER A 1 151 ? 9.913 -5.236 -7.402 1.00 89.50 151 SER A CA 1
ATOM 1199 C C . SER A 1 151 ? 9.475 -3.804 -7.156 1.00 89.50 151 SER A C 1
ATOM 1201 O O . SER A 1 151 ? 10.110 -3.074 -6.398 1.00 89.50 151 SER A O 1
ATOM 1203 N N . ILE A 1 152 ? 8.351 -3.436 -7.765 1.00 88.44 152 ILE A N 1
ATOM 1204 C CA . ILE A 1 152 ? 7.681 -2.156 -7.556 1.00 88.44 152 ILE A CA 1
ATOM 1205 C C . ILE A 1 152 ? 6.381 -2.408 -6.806 1.00 88.44 152 ILE A C 1
ATOM 1207 O O . ILE A 1 152 ? 5.571 -3.259 -7.185 1.00 88.44 152 ILE A O 1
ATOM 1211 N N . HIS A 1 153 ? 6.184 -1.638 -5.744 1.00 84.44 153 HIS A N 1
ATOM 1212 C CA . HIS A 1 153 ? 5.001 -1.663 -4.906 1.00 84.44 153 HIS A CA 1
ATOM 1213 C C . HIS A 1 153 ? 4.360 -0.280 -4.895 1.00 84.44 153 HIS A C 1
ATOM 1215 O O . HIS A 1 153 ? 5.020 0.716 -4.609 1.00 84.44 153 HIS A O 1
ATOM 1221 N N . MET A 1 154 ? 3.057 -0.217 -5.161 1.00 80.94 154 MET A N 1
ATOM 1222 C CA . MET A 1 154 ? 2.272 1.012 -5.036 1.00 80.94 154 MET A CA 1
ATOM 1223 C C . MET A 1 154 ? 1.122 0.794 -4.062 1.00 80.94 154 MET A C 1
ATOM 1225 O O . MET A 1 154 ? 0.510 -0.275 -4.030 1.00 80.94 154 MET A O 1
ATOM 1229 N N . GLY A 1 155 ? 0.818 1.820 -3.276 1.00 74.00 155 GLY A N 1
ATOM 1230 C CA . GLY A 1 155 ? -0.255 1.783 -2.294 1.00 74.00 155 GLY A CA 1
ATOM 1231 C C . GLY A 1 155 ? -0.854 3.154 -2.024 1.00 74.00 155 GLY A C 1
ATOM 1232 O O . GLY A 1 155 ? -0.245 4.194 -2.279 1.00 74.00 155 GLY A O 1
ATOM 1233 N N . TYR A 1 156 ? -2.063 3.144 -1.477 1.00 70.88 156 TYR A N 1
ATOM 1234 C CA . TYR A 1 156 ? -2.768 4.345 -1.047 1.00 70.88 156 TYR A CA 1
ATOM 1235 C C . TYR A 1 156 ? -2.472 4.615 0.415 1.00 70.88 156 TYR A C 1
ATOM 1237 O O . TYR A 1 156 ? -2.442 3.701 1.241 1.00 70.88 156 TYR A O 1
ATOM 1245 N N . SER A 1 157 ? -2.334 5.889 0.774 1.00 62.53 157 SER A N 1
ATOM 1246 C CA . SER A 1 157 ? -2.436 6.235 2.187 1.00 62.53 157 SER A CA 1
ATOM 1247 C C . SER A 1 157 ? -3.898 6.089 2.619 1.00 62.53 157 SER A C 1
ATOM 1249 O O . SER A 1 157 ? -4.802 6.560 1.928 1.00 62.53 157 SER A O 1
ATOM 1251 N N . LEU A 1 158 ? -4.161 5.491 3.785 1.00 58.97 158 LEU A N 1
ATOM 1252 C CA . LEU A 1 158 ? -5.525 5.381 4.337 1.00 58.97 158 LEU A CA 1
ATOM 1253 C C . LEU A 1 158 ? -6.240 6.748 4.407 1.00 58.97 158 LEU A C 1
ATOM 1255 O O . LEU A 1 158 ? -7.458 6.835 4.272 1.00 58.97 158 LEU A O 1
ATOM 1259 N N . TYR A 1 159 ? -5.469 7.827 4.561 1.00 55.50 159 TYR A N 1
ATOM 1260 C CA . TYR A 1 159 ? -5.949 9.207 4.570 1.00 55.50 159 TYR A CA 1
ATOM 1261 C C . TYR A 1 159 ? -6.546 9.662 3.225 1.00 55.50 159 TYR A C 1
ATOM 1263 O O . TYR A 1 159 ? -7.483 10.460 3.207 1.00 55.50 159 TYR A O 1
ATOM 1271 N N . THR A 1 160 ? -6.050 9.144 2.097 1.00 57.25 160 THR A N 1
ATOM 1272 C CA . THR A 1 160 ? -6.581 9.480 0.762 1.00 57.25 160 THR A CA 1
ATOM 1273 C C . THR A 1 160 ? -7.961 8.892 0.513 1.00 57.25 160 THR A C 1
ATOM 1275 O O . THR A 1 160 ? -8.808 9.572 -0.057 1.00 57.25 160 THR A O 1
ATOM 1278 N N . LEU A 1 161 ? -8.224 7.688 1.028 1.00 56.59 161 LEU A N 1
ATOM 1279 C CA . LEU A 1 161 ? -9.527 7.027 0.919 1.00 56.59 161 LEU A CA 1
ATOM 1280 C C . LEU A 1 161 ? -10.613 7.789 1.686 1.00 56.59 161 LEU A C 1
ATOM 1282 O O . LEU A 1 161 ? -11.745 7.901 1.227 1.00 56.59 161 LEU A O 1
ATOM 1286 N N . LEU A 1 162 ? -10.256 8.355 2.841 1.00 54.12 162 LEU A N 1
ATOM 1287 C CA . LEU A 1 162 ? -11.163 9.139 3.687 1.00 54.12 162 LEU A CA 1
ATOM 1288 C C . LEU A 1 162 ? -11.473 10.526 3.109 1.00 54.12 162 LEU A C 1
ATOM 1290 O O . LEU A 1 162 ? -12.541 11.076 3.367 1.00 54.12 162 LEU A O 1
ATOM 1294 N N . GLN A 1 163 ? -10.550 11.094 2.332 1.00 53.28 163 GLN A N 1
ATOM 1295 C CA . GLN A 1 163 ? -10.713 12.396 1.685 1.00 53.28 163 GLN A CA 1
ATOM 1296 C C . GLN A 1 163 ? -11.249 12.311 0.256 1.00 53.28 163 GLN A C 1
ATOM 1298 O O . GLN A 1 163 ? -11.230 13.324 -0.447 1.00 53.28 163 GLN A O 1
ATOM 1303 N N . ALA A 1 164 ? -11.722 11.141 -0.177 1.00 52.44 164 ALA A N 1
ATOM 1304 C CA . ALA A 1 164 ? -12.297 10.953 -1.496 1.00 52.44 164 ALA A CA 1
ATOM 1305 C C . ALA A 1 164 ? -13.472 11.930 -1.722 1.00 52.44 164 ALA A C 1
ATOM 1307 O O . ALA A 1 164 ? -14.613 11.679 -1.337 1.00 52.44 164 ALA A O 1
ATOM 1308 N N . LYS A 1 165 ? -13.186 13.098 -2.309 1.00 48.44 165 LYS A N 1
ATOM 1309 C CA . LYS A 1 165 ? -14.186 14.116 -2.638 1.00 48.44 165 LYS A CA 1
ATOM 1310 C C . LYS A 1 165 ? -14.943 13.644 -3.865 1.00 48.44 165 LYS A C 1
ATOM 1312 O O . LYS A 1 165 ? -14.377 13.663 -4.947 1.00 48.44 165 LYS A O 1
ATOM 1317 N N . SER A 1 166 ? -16.219 13.312 -3.690 1.00 45.75 166 SER A N 1
ATOM 1318 C CA . SER A 1 166 ? -17.182 12.897 -4.719 1.00 45.75 166 SER A CA 1
ATOM 1319 C C . SER A 1 166 ? -17.394 13.950 -5.828 1.00 45.75 166 SER A C 1
ATOM 1321 O O . SER A 1 166 ? -18.445 14.587 -5.906 1.00 45.75 166 SER A O 1
ATOM 1323 N N . GLY A 1 167 ? -16.380 14.184 -6.658 1.00 46.75 167 GLY A N 1
ATOM 1324 C CA . GLY A 1 167 ? -16.407 15.215 -7.695 1.00 46.75 167 GLY A CA 1
ATOM 1325 C C . GLY A 1 167 ? -15.155 15.326 -8.568 1.00 46.75 167 GLY A C 1
ATOM 1326 O O . GLY A 1 167 ? -15.118 16.211 -9.423 1.00 46.75 167 GLY A O 1
ATOM 1327 N N . ALA A 1 168 ? -14.137 14.476 -8.391 1.00 49.59 168 ALA A N 1
ATOM 1328 C CA . ALA A 1 168 ? -13.044 14.396 -9.357 1.00 49.59 168 ALA A CA 1
ATOM 1329 C C . ALA A 1 168 ? -13.560 13.723 -10.639 1.00 49.59 168 ALA A C 1
ATOM 1331 O O . ALA A 1 168 ? -14.104 12.621 -10.582 1.00 49.59 168 ALA A O 1
ATOM 1332 N N . LYS A 1 169 ? -13.435 14.410 -11.782 1.00 49.69 169 LYS A N 1
ATOM 1333 C CA . LYS A 1 169 ? -13.695 13.813 -13.098 1.00 49.69 169 LYS A CA 1
ATOM 1334 C C . LYS A 1 169 ? -12.823 12.567 -13.252 1.00 49.69 169 LYS A C 1
ATOM 1336 O O . LYS A 1 169 ? -11.672 12.593 -12.828 1.00 49.69 169 LYS A O 1
ATOM 1341 N N . ASP A 1 170 ? -13.389 11.531 -13.862 1.00 52.50 170 ASP A N 1
ATOM 1342 C CA . ASP A 1 170 ? -12.692 10.322 -14.303 1.00 52.50 170 ASP A CA 1
ATOM 1343 C C . ASP A 1 170 ? -11.589 10.731 -15.293 1.00 52.50 170 ASP A C 1
ATOM 1345 O O . ASP A 1 170 ? -11.813 10.879 -16.493 1.00 52.50 170 ASP A O 1
ATOM 1349 N N . THR A 1 171 ? -10.418 11.071 -14.769 1.00 56.06 171 THR A N 1
ATOM 1350 C CA . THR A 1 171 ? -9.203 11.257 -15.555 1.00 56.06 171 THR A CA 1
ATOM 1351 C C . THR A 1 171 ? -8.458 9.946 -15.474 1.00 56.06 171 THR A C 1
ATOM 1353 O O . THR A 1 171 ? -8.103 9.510 -14.378 1.00 56.06 171 THR A O 1
ATOM 1356 N N . GLU A 1 172 ? -8.264 9.325 -16.626 1.00 66.38 172 GLU A N 1
ATOM 1357 C CA . GLU A 1 172 ? -7.487 8.109 -16.808 1.00 66.38 172 GLU A CA 1
ATOM 1358 C C . GLU A 1 172 ? -6.031 8.389 -16.409 1.00 66.38 172 GLU A C 1
ATOM 1360 O O . GLU A 1 172 ? -5.232 8.904 -17.190 1.00 66.38 172 GLU A O 1
ATOM 1365 N N . LYS A 1 173 ? -5.711 8.152 -15.134 1.00 74.00 173 LYS A N 1
ATOM 1366 C CA . LYS A 1 173 ? -4.368 8.391 -14.610 1.00 74.00 173 LYS A CA 1
ATOM 1367 C C . LYS A 1 173 ? -3.437 7.311 -15.121 1.00 74.00 173 LYS A C 1
ATOM 1369 O O . LYS A 1 173 ? -3.723 6.120 -15.001 1.00 74.00 173 LYS A O 1
ATOM 1374 N N . ARG A 1 174 ? -2.301 7.750 -15.647 1.00 82.75 174 ARG A N 1
ATOM 1375 C CA . ARG A 1 174 ? -1.183 6.893 -16.025 1.00 82.75 174 ARG A CA 1
ATOM 1376 C C . ARG A 1 174 ? -0.006 7.188 -15.111 1.00 82.75 174 ARG A C 1
ATOM 1378 O O . ARG A 1 174 ? 0.276 8.337 -14.778 1.00 82.75 174 ARG A O 1
ATOM 1385 N N . TYR A 1 175 ? 0.669 6.138 -14.686 1.00 86.00 175 TYR A N 1
ATOM 1386 C CA . TYR A 1 175 ? 1.790 6.201 -13.763 1.00 86.00 175 TYR A CA 1
ATOM 1387 C C . TYR A 1 175 ? 3.061 5.886 -14.531 1.00 86.00 175 TYR A C 1
ATOM 1389 O O . TYR A 1 175 ? 3.281 4.736 -14.896 1.00 86.00 175 TYR A O 1
ATOM 1397 N N . ALA A 1 176 ? 3.871 6.901 -14.808 1.00 89.50 176 ALA A N 1
ATOM 1398 C CA . ALA A 1 176 ? 5.099 6.738 -15.569 1.00 89.50 176 ALA A CA 1
ATOM 1399 C C . ALA A 1 176 ? 6.292 6.496 -14.654 1.00 89.50 176 ALA A C 1
ATOM 1401 O O . ALA A 1 176 ? 6.483 7.204 -13.657 1.00 89.50 176 ALA A O 1
ATOM 1402 N N . PHE A 1 177 ? 7.108 5.526 -15.051 1.00 91.00 177 PHE A N 1
ATOM 1403 C CA . PHE A 1 177 ? 8.303 5.104 -14.344 1.00 91.00 177 PHE A CA 1
ATOM 1404 C C . PHE A 1 177 ? 9.510 5.100 -15.271 1.00 91.00 177 PHE A C 1
ATOM 1406 O O . PHE A 1 177 ? 9.411 4.693 -16.429 1.00 91.00 177 PHE A O 1
ATOM 1413 N N . THR A 1 178 ? 10.658 5.481 -14.716 1.00 91.50 178 THR A N 1
ATOM 1414 C CA . THR A 1 178 ? 11.958 5.374 -15.383 1.00 91.50 178 THR A CA 1
ATOM 1415 C C . THR A 1 178 ? 12.911 4.614 -14.474 1.00 91.50 178 THR A C 1
ATOM 1417 O O . THR A 1 178 ? 13.272 5.102 -13.403 1.00 91.50 178 THR A O 1
ATOM 1420 N N . ILE A 1 179 ? 13.319 3.418 -14.897 1.00 91.62 179 ILE A N 1
ATOM 1421 C CA . ILE A 1 179 ? 14.258 2.562 -14.169 1.00 91.62 179 ILE A CA 1
ATOM 1422 C C . ILE A 1 179 ? 15.670 2.814 -14.698 1.00 91.62 179 ILE A C 1
ATOM 1424 O O . ILE A 1 179 ? 15.921 2.524 -15.873 1.00 91.62 179 ILE A O 1
ATOM 1428 N N . PRO A 1 180 ? 16.591 3.320 -13.856 1.00 91.06 180 PRO A N 1
ATOM 1429 C CA . PRO A 1 180 ? 17.961 3.609 -14.256 1.00 91.06 180 PRO A CA 1
ATOM 1430 C C . PRO A 1 180 ? 18.703 2.381 -14.784 1.00 91.06 180 PRO A C 1
ATOM 1432 O O . PRO A 1 180 ? 18.529 1.261 -14.289 1.00 91.06 180 PRO A O 1
ATOM 1435 N N . THR A 1 181 ? 19.591 2.607 -15.749 1.00 89.81 181 THR A N 1
ATOM 1436 C CA . THR A 1 181 ? 20.420 1.571 -16.385 1.00 89.81 181 THR A CA 1
ATOM 1437 C C . THR A 1 181 ? 21.204 0.705 -15.383 1.00 89.81 181 THR A C 1
ATOM 1439 O O . THR A 1 181 ? 21.382 -0.492 -15.604 1.00 89.81 181 THR A O 1
ATOM 1442 N N . GLU A 1 182 ? 21.622 1.245 -14.231 1.00 89.81 182 GLU A N 1
ATOM 1443 C CA . GLU A 1 182 ? 22.334 0.491 -13.188 1.00 89.81 182 GLU A CA 1
ATOM 1444 C C . GLU A 1 182 ? 21.489 -0.646 -12.609 1.00 89.81 182 GLU A C 1
ATOM 1446 O O . GLU A 1 182 ? 22.011 -1.725 -12.320 1.00 89.81 182 GLU A O 1
ATOM 1451 N N . ILE A 1 183 ? 20.188 -0.403 -12.444 1.00 87.44 183 ILE A N 1
ATOM 1452 C CA . ILE A 1 183 ? 19.221 -1.387 -11.954 1.00 87.44 183 ILE A CA 1
ATOM 1453 C C . ILE A 1 183 ? 18.895 -2.370 -13.080 1.00 87.44 183 ILE A C 1
ATOM 1455 O O . ILE A 1 183 ? 18.923 -3.581 -12.869 1.00 87.44 183 ILE A O 1
ATOM 1459 N N . VAL A 1 184 ? 18.682 -1.869 -14.302 1.00 87.62 184 VAL A N 1
ATOM 1460 C CA . VAL A 1 184 ? 18.409 -2.699 -15.488 1.00 87.62 184 VAL A CA 1
ATOM 1461 C C . VAL A 1 184 ? 19.517 -3.728 -15.716 1.00 87.62 184 VAL A C 1
ATOM 1463 O O . VAL A 1 184 ? 19.232 -4.901 -15.952 1.00 87.62 184 VAL A O 1
ATOM 1466 N N . ASN A 1 185 ? 20.784 -3.327 -15.598 1.00 87.19 185 ASN A N 1
ATOM 1467 C CA . ASN A 1 185 ? 21.923 -4.225 -15.791 1.00 87.19 185 ASN A CA 1
ATOM 1468 C C . ASN A 1 185 ? 22.012 -5.319 -14.715 1.00 87.19 185 ASN A C 1
ATOM 1470 O O . ASN A 1 185 ? 22.452 -6.426 -15.018 1.00 87.19 185 ASN A O 1
ATOM 1474 N N . GLN A 1 186 ? 21.574 -5.040 -13.483 1.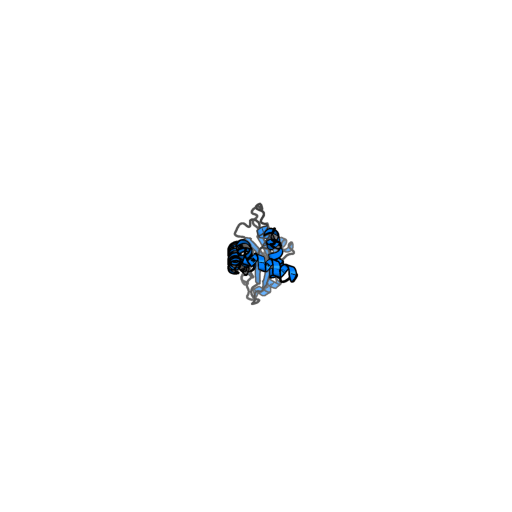00 84.00 186 GLN A N 1
ATOM 1475 C CA . GLN A 1 186 ? 21.500 -6.047 -12.418 1.00 84.00 186 GLN A CA 1
ATOM 1476 C C . GLN A 1 186 ? 20.407 -7.086 -12.718 1.00 84.00 186 GLN A C 1
ATOM 1478 O O . GLN A 1 186 ? 20.669 -8.287 -12.646 1.00 84.00 186 GLN A O 1
ATOM 1483 N N . ILE A 1 187 ? 19.233 -6.632 -13.173 1.00 82.75 187 ILE A N 1
ATOM 1484 C CA . ILE A 1 187 ? 18.100 -7.494 -13.559 1.00 82.75 187 ILE A CA 1
ATOM 1485 C C . ILE A 1 187 ? 18.443 -8.354 -14.787 1.00 82.75 187 ILE A C 1
ATOM 1487 O O . ILE A 1 187 ? 18.165 -9.550 -14.795 1.00 82.75 187 ILE A O 1
ATOM 1491 N N . SER A 1 188 ? 19.117 -7.777 -15.792 1.00 69.88 188 SER A N 1
ATOM 1492 C CA . SER A 1 188 ? 19.457 -8.419 -17.082 1.00 69.88 188 SER A CA 1
ATOM 1493 C C . SER A 1 188 ? 20.279 -9.716 -16.962 1.00 69.88 188 SER A C 1
ATOM 1495 O O . SER A 1 188 ? 20.519 -10.392 -17.959 1.00 69.88 188 SER A O 1
ATOM 1497 N N . SER A 1 189 ? 20.775 -10.048 -15.767 1.00 69.19 189 SER A N 1
ATOM 1498 C CA . SER A 1 189 ? 21.602 -11.228 -15.514 1.00 69.19 189 SER A CA 1
ATOM 1499 C C . SER A 1 189 ? 20.804 -12.513 -15.243 1.00 69.19 189 SER A C 1
ATOM 1501 O O . SER A 1 189 ? 21.302 -13.595 -15.551 1.00 69.19 189 SER A O 1
ATOM 1503 N N . SER A 1 190 ? 19.605 -12.421 -14.652 1.00 71.12 190 SER A N 1
ATOM 1504 C CA . SER A 1 190 ? 18.746 -13.583 -14.315 1.00 71.12 190 SER A CA 1
ATOM 1505 C C . SER A 1 190 ? 17.367 -13.218 -13.735 1.00 71.12 190 SER A C 1
ATOM 1507 O O . SER A 1 190 ? 16.639 -14.098 -13.275 1.00 71.12 190 SER A O 1
ATOM 1509 N N . GLY A 1 191 ? 17.034 -11.931 -13.681 1.00 82.19 191 GLY A N 1
ATOM 1510 C CA . GLY A 1 191 ? 15.921 -11.404 -12.908 1.00 82.19 191 GLY A CA 1
ATOM 1511 C C . GLY A 1 191 ? 14.814 -10.800 -13.750 1.00 82.19 191 GLY A C 1
ATOM 1512 O O . GLY A 1 191 ? 14.973 -10.566 -14.945 1.00 82.19 191 GLY A O 1
ATOM 1513 N N . GLN A 1 192 ? 13.695 -10.495 -13.098 1.00 88.94 192 GLN A N 1
ATOM 1514 C CA . GLN A 1 192 ? 12.548 -9.847 -13.735 1.00 88.94 192 GLN A CA 1
ATOM 1515 C C . GLN A 1 192 ? 12.248 -8.490 -13.099 1.00 88.94 192 GLN A C 1
ATOM 1517 O O . GLN A 1 192 ? 12.421 -8.293 -11.894 1.00 88.94 192 GLN A O 1
ATOM 1522 N N . LEU A 1 193 ? 11.744 -7.561 -13.910 1.00 89.94 193 LEU A N 1
ATOM 1523 C CA . LEU A 1 193 ? 11.105 -6.342 -13.431 1.00 89.94 193 LEU A CA 1
ATOM 1524 C C . LEU A 1 193 ? 9.622 -6.636 -13.224 1.00 89.94 193 LEU A C 1
ATOM 1526 O O . LEU A 1 193 ? 8.886 -6.895 -14.181 1.00 89.94 193 LEU A O 1
ATOM 1530 N N . VAL A 1 194 ? 9.179 -6.594 -11.973 1.00 89.88 194 VAL A N 1
ATOM 1531 C CA . VAL A 1 194 ? 7.823 -6.995 -11.599 1.00 89.88 194 VAL A CA 1
ATOM 1532 C C . VAL A 1 194 ? 7.127 -5.931 -10.768 1.00 89.88 194 VAL A C 1
ATOM 1534 O O . VAL A 1 194 ? 7.707 -5.304 -9.885 1.00 89.88 194 VAL A O 1
ATOM 1537 N N . TYR A 1 195 ? 5.834 -5.772 -11.003 1.00 87.88 195 TYR A N 1
ATOM 1538 C CA . TYR A 1 195 ? 4.940 -5.059 -10.110 1.00 87.88 195 TYR A CA 1
ATOM 1539 C C . TYR A 1 195 ? 4.248 -6.066 -9.190 1.00 87.88 195 TYR A C 1
ATOM 1541 O O . TYR A 1 195 ? 3.650 -7.038 -9.655 1.00 87.88 195 TYR A O 1
ATOM 1549 N N . ARG A 1 196 ? 4.343 -5.858 -7.873 1.00 82.25 196 ARG A N 1
ATOM 1550 C CA . ARG A 1 196 ? 3.778 -6.767 -6.866 1.00 82.25 196 ARG A CA 1
ATOM 1551 C C . ARG A 1 196 ? 2.717 -6.064 -6.038 1.00 82.25 196 ARG A C 1
ATOM 1553 O O . ARG A 1 196 ? 3.007 -5.099 -5.325 1.00 82.25 196 ARG A O 1
ATOM 1560 N N . GLN A 1 197 ? 1.515 -6.630 -6.031 1.00 76.56 197 GLN A N 1
ATOM 1561 C CA . GLN A 1 197 ? 0.433 -6.169 -5.174 1.00 76.56 197 GLN A CA 1
ATOM 1562 C C . GLN A 1 197 ? -0.250 -7.348 -4.477 1.00 76.56 197 GLN A C 1
ATOM 1564 O O . GLN A 1 197 ? -0.939 -8.156 -5.093 1.00 76.56 197 GLN A O 1
ATOM 1569 N N . SER A 1 198 ? -0.089 -7.417 -3.151 1.00 69.94 198 SER A N 1
ATOM 1570 C CA . SER A 1 198 ? -0.645 -8.482 -2.305 1.00 69.94 198 SER A CA 1
ATOM 1571 C C . SER A 1 198 ? -0.251 -9.892 -2.775 1.00 69.94 198 SER A C 1
ATOM 1573 O O . SER A 1 198 ? 0.873 -10.309 -2.505 1.00 69.94 198 SER A O 1
ATOM 1575 N N . GLN A 1 199 ? -1.146 -10.619 -3.456 1.00 69.12 199 GLN A N 1
ATOM 1576 C CA . GLN A 1 199 ? -0.923 -11.979 -3.969 1.00 69.12 199 GLN A CA 1
ATOM 1577 C C . GLN A 1 199 ? -0.731 -12.032 -5.492 1.00 69.12 199 GLN A C 1
ATOM 1579 O O . GLN A 1 199 ? -0.412 -13.094 -6.022 1.00 69.12 199 GLN A O 1
ATOM 1584 N N . GLU A 1 200 ? -0.903 -10.913 -6.195 1.00 75.81 200 GLU A N 1
ATOM 1585 C CA . GLU A 1 200 ? -0.743 -10.837 -7.644 1.00 75.81 200 GLU A CA 1
ATOM 1586 C C . GLU A 1 200 ? 0.617 -10.235 -8.006 1.00 75.81 200 GLU A C 1
ATOM 1588 O O . GLU A 1 200 ? 1.144 -9.339 -7.338 1.00 75.81 200 GLU A O 1
ATOM 1593 N N . THR A 1 201 ? 1.207 -10.764 -9.075 1.00 83.50 201 THR A N 1
ATOM 1594 C CA . THR A 1 201 ? 2.459 -10.271 -9.649 1.00 83.50 201 THR A CA 1
ATOM 1595 C C . THR A 1 201 ? 2.240 -10.031 -11.133 1.00 83.50 201 THR A C 1
ATOM 1597 O O . THR A 1 201 ? 1.863 -10.947 -11.861 1.00 83.50 201 THR A O 1
ATOM 1600 N N . LEU A 1 202 ? 2.482 -8.799 -11.568 1.00 87.31 202 LEU A N 1
ATOM 1601 C CA . LEU A 1 202 ? 2.476 -8.386 -12.963 1.00 87.31 202 LEU A CA 1
ATOM 1602 C C . LEU A 1 202 ? 3.928 -8.293 -13.432 1.00 87.31 202 LEU A C 1
ATOM 1604 O O . LEU A 1 202 ? 4.711 -7.517 -12.884 1.00 87.31 202 LEU A O 1
ATOM 1608 N N . VAL A 1 203 ? 4.298 -9.087 -14.432 1.00 89.19 203 VAL A N 1
ATOM 1609 C CA . VAL A 1 203 ? 5.632 -9.016 -15.039 1.00 89.19 203 VAL A CA 1
ATOM 1610 C C . VAL A 1 203 ? 5.645 -7.851 -16.022 1.00 89.19 203 VAL A C 1
ATOM 1612 O O . VAL A 1 203 ? 4.889 -7.857 -16.991 1.00 89.19 203 VAL A O 1
ATOM 1615 N N . ILE A 1 204 ? 6.476 -6.843 -15.750 1.00 90.00 204 ILE A N 1
ATOM 1616 C CA . ILE A 1 204 ? 6.657 -5.678 -16.627 1.00 90.00 204 ILE A CA 1
ATOM 1617 C C . ILE A 1 204 ? 7.689 -6.014 -17.700 1.00 90.00 204 ILE A C 1
ATOM 1619 O O . ILE A 1 204 ? 7.477 -5.738 -18.877 1.00 90.00 204 ILE A O 1
ATOM 1623 N N . TRP A 1 205 ? 8.799 -6.630 -17.294 1.00 90.25 205 TRP A N 1
ATOM 1624 C CA . TRP A 1 205 ? 9.853 -7.075 -18.194 1.00 90.25 205 TRP A CA 1
ATOM 1625 C C . TRP A 1 205 ? 10.513 -8.340 -17.647 1.00 90.25 205 TRP A C 1
ATOM 1627 O O . TRP A 1 205 ? 10.776 -8.450 -16.451 1.00 90.25 205 TRP A O 1
ATOM 1637 N N . ASP A 1 206 ? 10.762 -9.304 -18.527 1.00 85.50 206 ASP A N 1
ATOM 1638 C CA . ASP A 1 206 ? 11.257 -10.640 -18.185 1.00 85.50 206 ASP A CA 1
ATOM 1639 C C . ASP A 1 206 ? 12.788 -10.735 -18.089 1.00 85.50 206 ASP A C 1
ATOM 1641 O O . ASP A 1 206 ? 13.306 -11.808 -17.798 1.00 85.50 206 ASP A O 1
ATOM 1645 N N . GLY A 1 207 ? 13.507 -9.635 -18.329 1.00 82.50 207 GLY A N 1
ATOM 1646 C CA . GLY A 1 207 ? 14.971 -9.593 -18.289 1.00 82.50 207 GLY A CA 1
ATOM 1647 C C . GLY A 1 207 ? 15.652 -10.004 -19.599 1.00 82.50 207 GLY A C 1
ATOM 1648 O O . GLY A 1 207 ? 16.821 -9.683 -19.806 1.00 82.50 207 GLY A O 1
ATOM 1649 N N . GLU A 1 208 ? 14.926 -10.665 -20.505 1.00 78.94 208 GLU A N 1
ATOM 1650 C CA . GLU A 1 208 ? 15.480 -11.281 -21.718 1.00 78.94 208 GLU A CA 1
ATOM 1651 C C . GLU A 1 208 ? 14.941 -10.644 -23.006 1.00 78.94 208 GLU A C 1
ATOM 1653 O O . GLU A 1 208 ? 15.653 -10.555 -24.011 1.00 78.94 208 GLU A O 1
ATOM 1658 N N . CYS A 1 209 ? 13.698 -10.155 -22.996 1.00 80.25 209 CYS A N 1
ATOM 1659 C CA . CYS A 1 209 ? 13.071 -9.561 -24.166 1.00 80.25 209 CYS A CA 1
ATOM 1660 C C . CYS A 1 209 ? 13.742 -8.242 -24.558 1.00 80.25 209 CYS A C 1
ATOM 1662 O O . CYS A 1 209 ? 13.853 -7.302 -23.767 1.00 80.25 209 CYS A O 1
ATOM 1664 N N . THR A 1 210 ? 14.122 -8.127 -25.832 1.00 84.94 210 THR A N 1
ATOM 1665 C CA . THR A 1 210 ? 14.607 -6.869 -26.401 1.00 84.94 210 THR A CA 1
ATOM 1666 C C . THR A 1 210 ? 13.454 -5.881 -26.540 1.00 84.94 210 THR A C 1
ATOM 1668 O O . THR A 1 210 ? 12.565 -6.071 -27.373 1.00 84.94 210 THR A O 1
ATOM 1671 N N . LEU A 1 211 ? 13.482 -4.819 -25.739 1.00 88.75 211 LEU A N 1
ATOM 1672 C CA . LEU A 1 211 ? 12.483 -3.757 -25.783 1.00 88.75 211 LEU A CA 1
ATOM 1673 C C . LEU A 1 211 ? 12.700 -2.820 -26.986 1.00 88.75 211 LEU A C 1
ATOM 1675 O O . LEU A 1 211 ? 13.849 -2.574 -27.370 1.00 88.75 211 LEU A O 1
ATOM 1679 N N . PRO A 1 212 ? 11.619 -2.278 -27.578 1.00 92.44 212 PRO A N 1
ATOM 1680 C CA . PRO A 1 212 ? 11.722 -1.284 -28.639 1.00 92.44 212 PRO A CA 1
ATOM 1681 C C . PRO A 1 212 ? 12.356 0.018 -28.128 1.00 92.44 212 PRO A C 1
ATOM 1683 O O . PRO A 1 212 ? 12.220 0.374 -26.957 1.00 92.44 212 PRO A O 1
ATOM 1686 N N . ALA A 1 213 ? 13.026 0.744 -29.025 1.00 92.12 213 ALA A N 1
ATOM 1687 C CA . ALA A 1 213 ? 13.564 2.067 -28.717 1.00 92.12 213 ALA A CA 1
ATOM 1688 C C . ALA A 1 213 ? 12.429 3.070 -28.459 1.00 92.12 213 ALA A C 1
ATOM 1690 O O . ALA A 1 213 ? 11.409 3.047 -29.155 1.00 92.12 213 ALA A O 1
ATOM 1691 N N . ALA A 1 214 ? 12.618 3.948 -27.473 1.00 92.31 214 ALA A N 1
ATOM 1692 C CA . ALA A 1 214 ? 11.648 4.983 -27.146 1.00 92.31 214 ALA A CA 1
ATOM 1693 C C . ALA A 1 214 ? 11.515 6.014 -28.288 1.00 92.31 214 ALA A C 1
ATOM 1695 O O . ALA A 1 214 ? 12.517 6.416 -28.888 1.00 92.31 214 ALA A O 1
ATOM 1696 N N . PRO A 1 215 ? 10.292 6.475 -28.609 1.00 92.38 215 PRO A N 1
ATOM 1697 C CA . PRO A 1 215 ? 10.109 7.605 -29.511 1.00 92.38 215 PRO A CA 1
ATOM 1698 C C . PRO A 1 215 ? 10.623 8.902 -28.866 1.00 92.38 215 PRO A C 1
ATOM 1700 O O . PRO A 1 215 ? 10.597 9.059 -27.645 1.00 92.38 215 PRO A O 1
ATOM 1703 N N . GLU A 1 216 ? 11.021 9.872 -29.693 1.00 91.19 216 GLU A N 1
ATOM 1704 C CA . GLU A 1 216 ? 11.622 11.144 -29.249 1.00 91.19 216 GLU A CA 1
ATOM 1705 C C . GLU A 1 216 ? 10.755 11.907 -28.227 1.00 91.19 216 GLU A C 1
ATOM 1707 O O . GLU A 1 216 ? 11.273 12.537 -27.306 1.00 91.19 216 GLU A O 1
ATOM 1712 N N . SER A 1 217 ? 9.426 11.802 -28.328 1.00 89.50 217 SER A N 1
ATOM 1713 C CA . SER A 1 217 ? 8.496 12.405 -27.367 1.00 89.50 217 SER A CA 1
ATOM 1714 C C . SER A 1 217 ? 8.632 11.834 -25.952 1.00 89.50 217 SER A C 1
ATOM 1716 O O . SER A 1 217 ? 8.537 12.584 -24.984 1.00 89.50 217 SER A O 1
ATOM 1718 N N . ILE A 1 218 ? 8.865 10.523 -25.832 1.00 89.62 218 ILE A N 1
ATOM 1719 C CA . ILE A 1 218 ? 9.025 9.835 -24.544 1.00 89.62 218 ILE A CA 1
ATOM 1720 C C . ILE A 1 218 ? 10.417 10.106 -23.969 1.00 89.62 218 ILE A C 1
ATOM 1722 O O . ILE A 1 218 ? 10.533 10.370 -22.777 1.00 89.62 218 ILE A O 1
ATOM 1726 N N . GLU A 1 219 ? 11.455 10.144 -24.809 1.00 88.94 219 GLU A N 1
ATOM 1727 C CA . GLU A 1 219 ? 12.819 10.527 -24.403 1.00 88.94 219 GLU A CA 1
ATOM 1728 C C . GLU A 1 219 ? 12.852 11.933 -23.779 1.00 88.94 219 GLU A C 1
ATOM 1730 O O . GLU A 1 219 ? 13.422 12.142 -22.703 1.00 88.94 219 GLU A O 1
ATOM 1735 N N . LEU A 1 220 ? 12.176 12.900 -24.411 1.00 88.50 220 LEU A N 1
ATOM 1736 C CA . LEU A 1 220 ? 12.048 14.262 -23.887 1.00 88.50 220 LEU A CA 1
ATOM 1737 C C . LEU A 1 220 ? 11.272 14.302 -22.565 1.00 88.50 220 LEU A C 1
ATOM 1739 O O . LEU A 1 220 ? 11.665 15.015 -21.642 1.00 88.50 220 LEU A O 1
ATOM 1743 N N . GLN A 1 221 ? 10.185 13.536 -22.458 1.00 86.19 221 GLN A N 1
ATOM 1744 C CA . GLN A 1 221 ? 9.361 13.477 -21.251 1.00 86.19 221 GLN A CA 1
ATOM 1745 C C . GLN A 1 221 ? 10.107 12.846 -20.069 1.00 86.19 221 GLN A C 1
ATOM 1747 O O . GLN A 1 221 ? 10.068 13.379 -18.956 1.00 86.19 221 GLN A O 1
ATOM 1752 N N . ALA A 1 222 ? 10.805 11.737 -20.308 1.00 85.25 222 ALA A N 1
ATOM 1753 C CA . ALA A 1 222 ? 11.619 11.074 -19.302 1.00 85.25 222 ALA A CA 1
ATOM 1754 C C . ALA A 1 222 ? 12.765 11.983 -18.838 1.00 85.25 222 ALA A C 1
ATOM 1756 O O . ALA A 1 222 ? 12.977 12.132 -17.640 1.00 85.25 222 ALA A O 1
ATOM 1757 N N . SER A 1 223 ? 13.419 12.689 -19.767 1.00 83.00 223 SER A N 1
ATOM 1758 C CA . SER A 1 223 ? 14.490 13.646 -19.453 1.00 83.00 223 SER A CA 1
ATOM 1759 C C . SER A 1 223 ? 14.004 14.872 -18.668 1.00 83.00 223 SER A C 1
ATOM 1761 O O . SER A 1 223 ? 14.745 15.430 -17.860 1.00 83.00 223 SER A O 1
ATOM 1763 N N . ALA A 1 224 ? 12.764 15.316 -18.896 1.00 82.00 224 ALA A N 1
ATOM 1764 C CA . ALA A 1 224 ? 12.166 16.439 -18.171 1.00 82.00 224 ALA A CA 1
ATOM 1765 C C . ALA A 1 224 ? 11.752 16.075 -16.732 1.00 82.00 224 ALA A C 1
ATOM 1767 O O . ALA A 1 224 ? 11.559 16.964 -15.897 1.00 82.00 224 ALA A O 1
ATOM 1768 N N . THR A 1 225 ? 11.612 14.783 -16.432 1.00 77.19 225 THR A N 1
ATOM 1769 C CA . THR A 1 225 ? 11.129 14.290 -15.143 1.00 77.19 225 THR A CA 1
ATOM 1770 C C . THR A 1 225 ? 12.312 13.909 -14.253 1.00 77.19 225 THR A C 1
ATOM 1772 O O . THR A 1 225 ? 12.954 12.889 -14.451 1.00 77.19 225 THR A O 1
ATOM 1775 N N . ALA A 1 226 ? 12.595 14.715 -13.226 1.00 67.25 226 ALA A N 1
ATOM 1776 C CA . ALA A 1 226 ? 13.712 14.462 -12.303 1.00 67.25 226 ALA A CA 1
ATOM 1777 C C . ALA A 1 226 ? 13.458 13.316 -11.295 1.00 67.25 226 ALA A C 1
ATOM 1779 O O . ALA A 1 226 ? 14.364 12.919 -10.567 1.00 67.25 226 ALA A O 1
ATOM 1780 N N . SER A 1 227 ? 12.218 12.829 -11.210 1.00 74.06 227 SER A N 1
ATOM 1781 C CA . SER A 1 227 ? 11.790 11.753 -10.311 1.00 74.06 227 SER A CA 1
ATOM 1782 C C . SER A 1 227 ? 11.650 10.445 -11.097 1.00 74.06 227 SER A C 1
ATOM 1784 O O . SER A 1 227 ? 11.105 10.482 -12.199 1.00 74.06 227 SER A O 1
ATOM 1786 N N . PRO A 1 228 ? 12.037 9.284 -10.539 1.00 77.12 228 PRO A N 1
ATOM 1787 C CA . PRO A 1 228 ? 11.838 7.983 -11.190 1.00 77.12 228 PRO A CA 1
ATOM 1788 C C . PRO A 1 228 ? 10.354 7.587 -11.301 1.00 77.12 228 PRO A C 1
ATOM 1790 O O . PRO A 1 228 ? 10.030 6.592 -11.943 1.00 77.12 228 PRO A O 1
ATOM 1793 N N . PHE A 1 229 ? 9.455 8.372 -10.695 1.00 81.62 229 PHE A N 1
ATOM 1794 C CA . PHE A 1 229 ? 8.005 8.218 -10.742 1.00 81.62 229 PHE A CA 1
ATOM 1795 C C . PHE A 1 229 ? 7.309 9.557 -11.007 1.00 81.62 229 PHE A C 1
ATOM 1797 O O . PHE A 1 229 ? 7.615 10.566 -10.356 1.00 81.62 229 PHE A O 1
ATOM 1804 N N . SER A 1 230 ? 6.325 9.552 -11.906 1.00 82.38 230 SER A N 1
ATOM 1805 C CA . SER A 1 230 ? 5.431 10.686 -12.157 1.00 82.38 230 SER A CA 1
ATOM 1806 C C . SER A 1 230 ? 4.004 10.232 -12.478 1.00 82.38 230 SER A C 1
ATOM 1808 O O . SER A 1 230 ? 3.778 9.130 -12.974 1.00 82.38 230 SER A O 1
ATOM 1810 N N . VAL A 1 231 ? 3.026 11.093 -12.180 1.00 80.25 231 VAL A N 1
ATOM 1811 C CA . VAL A 1 231 ? 1.610 10.859 -12.499 1.00 80.25 231 VAL A CA 1
ATOM 1812 C C . VAL A 1 231 ? 1.235 11.718 -13.702 1.00 80.25 231 VAL A C 1
ATOM 1814 O O . VAL A 1 231 ? 1.381 12.940 -13.657 1.00 80.25 231 VAL A O 1
ATOM 1817 N N . ILE A 1 232 ? 0.747 11.075 -14.756 1.00 77.69 232 ILE A N 1
ATOM 1818 C CA . ILE A 1 232 ? 0.278 11.680 -16.001 1.00 77.69 232 ILE A CA 1
ATOM 1819 C C . ILE A 1 232 ? -1.253 11.624 -15.997 1.00 77.69 232 ILE A C 1
ATOM 1821 O O . ILE A 1 232 ? -1.840 10.590 -15.673 1.00 77.69 232 ILE A O 1
ATOM 1825 N N . GLY A 1 233 ? -1.907 12.728 -16.351 1.00 66.69 233 GLY A N 1
ATOM 1826 C CA . GLY A 1 233 ? -3.364 12.833 -16.451 1.00 66.69 233 GLY A CA 1
ATOM 1827 C C . GLY A 1 233 ? -3.795 13.956 -17.375 1.00 66.69 233 GLY A C 1
ATOM 1828 O O . GLY A 1 233 ? -2.929 14.787 -17.734 1.00 66.69 233 GLY A O 1
#

Foldseek 3Di:
DDPQADDVVVLLVCLVCVVVVVDDPVVNVSSVVNCVPDPVSVVSNVVSPPPPDPPDDDDPPVVVVVVVVVVVVVVVVVVVVVVVVVVVVVVVVVVVVVVVVVQPDQDWDKDQWAQEPQRKTKIKTWGPDQPQQQPDKDKDWDADPVLQEIEIEIDGDPVSVVVRDPDDPRDRKIKMFIGHNVSLVSNLPQYFYWYDDDPDIDTNGRSPDDGHHHDPVVNVVVVVDPDRIDIDD

pLDDT: mean 75.87, std 14.52, range [40.75, 93.81]

Radius of gyration: 51.41 Å; chains: 1; bounding box: 80×30×140 Å